Protein AF-A0A2E4YW47-F1 (afdb_monomer_lite)

Structure (mmCIF, N/CA/C/O backbone):
data_AF-A0A2E4YW47-F1
#
_entry.id   AF-A0A2E4YW47-F1
#
loop_
_atom_site.group_PDB
_atom_site.id
_atom_site.type_symbol
_atom_site.label_atom_id
_atom_site.label_alt_id
_atom_site.label_comp_id
_atom_site.label_asym_id
_atom_site.label_entity_id
_atom_site.label_seq_id
_atom_site.pdbx_PDB_ins_code
_atom_site.Cartn_x
_atom_site.Cartn_y
_atom_site.Cartn_z
_atom_site.occupancy
_atom_site.B_iso_or_equiv
_atom_site.auth_seq_id
_atom_site.auth_comp_id
_atom_site.auth_asym_id
_atom_site.auth_atom_id
_atom_site.pdbx_PDB_model_num
ATOM 1 N N . MET A 1 1 ? -74.676 -29.591 -9.230 1.00 39.47 1 MET A N 1
ATOM 2 C CA . MET A 1 1 ? -73.403 -29.161 -9.850 1.00 39.47 1 MET A CA 1
ATOM 3 C C . MET A 1 1 ? -72.557 -28.520 -8.758 1.00 39.47 1 MET A C 1
ATOM 5 O O . MET A 1 1 ? -73.079 -27.692 -8.026 1.00 39.47 1 MET A O 1
ATOM 9 N N . LYS A 1 2 ? -71.339 -29.029 -8.546 1.00 38.91 2 LYS A N 1
ATOM 10 C CA . LYS A 1 2 ? -70.485 -28.793 -7.369 1.00 38.91 2 LYS A CA 1
ATOM 11 C C . LYS A 1 2 ? -69.857 -27.391 -7.400 1.00 38.91 2 LYS A C 1
ATOM 13 O O . LYS A 1 2 ? -69.151 -27.091 -8.356 1.00 38.91 2 LYS A O 1
ATOM 18 N N . TYR A 1 3 ? -70.028 -26.598 -6.343 1.00 41.00 3 TYR A N 1
ATOM 19 C CA . TYR A 1 3 ? -69.179 -25.434 -6.066 1.00 41.00 3 TYR A CA 1
ATOM 20 C C . TY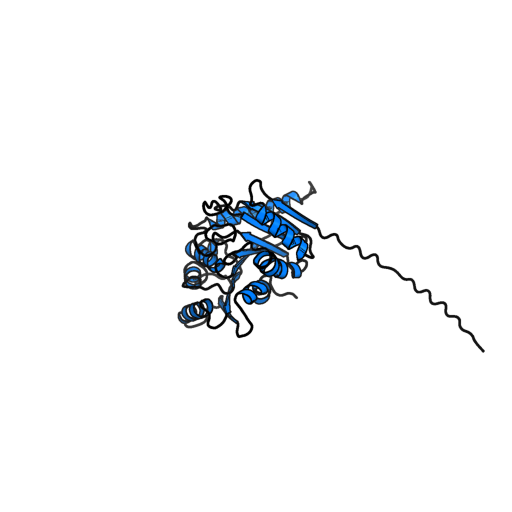R A 1 3 ? -68.179 -25.810 -4.969 1.00 41.00 3 TYR A C 1
ATOM 22 O O . TYR A 1 3 ? -68.537 -25.964 -3.805 1.00 41.00 3 TYR A O 1
ATOM 30 N N . PHE A 1 4 ? -66.930 -26.022 -5.378 1.00 43.66 4 PHE A N 1
ATOM 31 C CA . PHE A 1 4 ? -65.772 -26.163 -4.500 1.00 43.66 4 PHE A CA 1
ATOM 32 C C . PHE A 1 4 ? -65.292 -24.750 -4.142 1.00 43.66 4 PHE A C 1
ATOM 34 O O . PHE A 1 4 ? -64.744 -24.051 -4.991 1.00 43.66 4 PHE A O 1
ATOM 41 N N . VAL A 1 5 ? -65.527 -24.314 -2.905 1.00 44.16 5 VAL A N 1
ATOM 42 C CA . VAL A 1 5 ? -64.921 -23.095 -2.353 1.00 44.16 5 VAL A CA 1
ATOM 43 C C . VAL A 1 5 ? -63.643 -23.518 -1.637 1.00 44.16 5 VAL A C 1
ATOM 45 O O . VAL A 1 5 ? -63.670 -23.953 -0.489 1.00 44.16 5 VAL A O 1
ATOM 48 N N . THR A 1 6 ? -62.518 -23.439 -2.343 1.00 48.38 6 THR A N 1
ATOM 49 C CA . THR A 1 6 ? -61.189 -23.653 -1.764 1.00 48.38 6 THR A CA 1
ATOM 50 C C . THR A 1 6 ? -60.721 -22.334 -1.154 1.00 48.38 6 THR A C 1
ATOM 52 O O . THR A 1 6 ? -60.291 -21.427 -1.863 1.00 48.38 6 THR A O 1
ATOM 55 N N . LEU A 1 7 ? -60.845 -22.209 0.168 1.00 43.62 7 LEU A N 1
ATOM 56 C CA . LEU A 1 7 ? -60.345 -21.070 0.934 1.00 43.62 7 LEU A CA 1
ATOM 57 C C . LEU A 1 7 ? -58.814 -21.197 1.067 1.00 43.62 7 LEU A C 1
ATOM 59 O O . LEU A 1 7 ? -58.306 -21.927 1.916 1.00 43.62 7 LEU A O 1
ATOM 63 N N . LEU A 1 8 ? -58.075 -20.528 0.182 1.00 43.03 8 LEU A N 1
ATOM 64 C CA . LEU A 1 8 ? -56.614 -20.470 0.205 1.00 43.03 8 LEU A CA 1
ATOM 65 C C . LEU A 1 8 ? -56.163 -19.480 1.293 1.00 43.03 8 LEU A C 1
ATOM 67 O O . LEU A 1 8 ? -56.157 -18.268 1.084 1.00 43.03 8 LEU A O 1
ATOM 71 N N . TRP A 1 9 ? -55.788 -19.994 2.465 1.00 45.03 9 TRP A N 1
ATOM 72 C CA . TRP A 1 9 ? -55.076 -19.228 3.490 1.00 45.03 9 TRP A CA 1
ATOM 73 C C . TRP A 1 9 ? -53.644 -18.948 3.013 1.00 45.03 9 TRP A C 1
ATOM 75 O O . TRP A 1 9 ? -52.732 -19.743 3.230 1.00 45.03 9 TRP A O 1
ATOM 85 N N . ILE A 1 10 ? -53.437 -17.813 2.344 1.00 50.88 10 ILE A N 1
ATOM 86 C CA . ILE A 1 10 ? -52.096 -17.268 2.115 1.00 50.88 10 ILE A CA 1
ATOM 87 C C . ILE A 1 10 ? -51.633 -16.655 3.439 1.00 50.88 10 ILE A C 1
ATOM 89 O O . ILE A 1 10 ? -51.964 -15.517 3.769 1.00 50.88 10 ILE A O 1
ATOM 93 N N . VAL A 1 11 ? -50.868 -17.423 4.214 1.00 48.72 11 VAL A N 1
ATOM 94 C CA . VAL A 1 11 ? -50.083 -16.888 5.329 1.00 48.72 11 VAL A CA 1
ATOM 95 C C . VAL A 1 11 ? -48.953 -16.058 4.719 1.00 48.72 11 VAL A C 1
ATOM 97 O O . VAL A 1 11 ? -47.912 -16.582 4.331 1.00 48.72 11 VAL A O 1
ATOM 100 N N . LEU A 1 12 ? -49.177 -14.748 4.593 1.00 47.25 12 LEU A N 1
ATOM 101 C CA . LEU A 1 12 ? -48.121 -13.764 4.367 1.00 47.25 12 LEU A CA 1
ATOM 102 C C . LEU A 1 12 ? -47.243 -13.713 5.623 1.00 47.25 12 LEU A C 1
ATOM 104 O O . LEU A 1 12 ? -47.430 -12.881 6.506 1.00 47.25 12 LEU A O 1
ATOM 108 N N . SER A 1 13 ? -46.270 -14.616 5.712 1.00 53.22 13 SER A N 1
ATOM 109 C CA . SER A 1 13 ? -45.125 -14.435 6.595 1.00 53.22 13 SER A CA 1
ATOM 110 C C . SER A 1 13 ? -44.269 -13.313 6.010 1.00 53.22 13 SER A C 1
ATOM 112 O O . SER A 1 13 ? -43.359 -13.553 5.216 1.00 53.22 13 SER A O 1
ATOM 114 N N . THR A 1 14 ? -44.591 -12.068 6.358 1.00 52.56 14 THR A N 1
ATOM 115 C CA . THR A 1 14 ? -43.690 -10.935 6.172 1.00 52.56 14 THR A CA 1
ATOM 116 C C . THR A 1 14 ? -42.473 -11.185 7.054 1.00 52.56 14 THR A C 1
ATOM 118 O O . THR A 1 14 ? -42.453 -10.887 8.245 1.00 52.56 14 THR A O 1
ATOM 121 N N . SER A 1 15 ? -41.445 -11.801 6.476 1.00 55.50 15 SER A N 1
ATOM 122 C CA . SER A 1 15 ? -40.126 -11.858 7.084 1.00 55.50 15 SER A CA 1
ATOM 123 C C . SER A 1 15 ? -39.681 -10.418 7.321 1.00 55.50 15 SER A C 1
ATOM 125 O O . SER A 1 15 ? -39.324 -9.714 6.374 1.00 55.50 15 SER A O 1
ATOM 127 N N . LEU A 1 16 ? -39.758 -9.969 8.574 1.00 52.56 16 LEU A N 1
ATOM 128 C CA . LEU A 1 16 ? -39.115 -8.753 9.049 1.00 52.56 16 LEU A CA 1
ATOM 129 C C . LEU A 1 16 ? -37.623 -8.923 8.770 1.00 52.56 16 LEU A C 1
ATOM 131 O O . LEU A 1 16 ? -36.896 -9.555 9.535 1.00 52.56 16 LEU A O 1
ATOM 135 N N . ALA A 1 17 ? -37.181 -8.424 7.619 1.00 54.31 17 ALA A N 1
ATOM 136 C CA . ALA A 1 17 ? -35.775 -8.320 7.306 1.00 54.31 17 ALA A CA 1
ATOM 137 C C . ALA A 1 17 ? -35.181 -7.369 8.346 1.00 54.31 17 ALA A C 1
ATOM 139 O O . ALA A 1 17 ? -35.381 -6.156 8.281 1.00 54.31 17 ALA A O 1
ATOM 140 N N . PHE A 1 18 ? -34.499 -7.928 9.345 1.00 56.78 18 PHE A N 1
ATOM 141 C CA . PHE A 1 18 ? -33.656 -7.154 10.240 1.00 56.78 18 PHE A CA 1
ATOM 142 C C . PHE A 1 18 ? -32.586 -6.493 9.375 1.00 56.78 18 PHE A C 1
ATOM 144 O O . PHE A 1 18 ? -31.584 -7.112 9.017 1.00 56.78 18 PHE A O 1
ATOM 151 N N . SER A 1 19 ? -32.824 -5.237 8.999 1.00 59.81 19 SER A N 1
ATOM 152 C CA . SER A 1 19 ? -31.806 -4.397 8.389 1.00 59.81 19 SER A CA 1
ATOM 153 C C . SER A 1 19 ? -30.700 -4.246 9.423 1.00 59.81 19 SER A C 1
ATOM 155 O O . SER A 1 19 ? -30.858 -3.513 10.398 1.00 59.81 19 SER A O 1
ATOM 157 N N . GLN A 1 20 ? -29.601 -4.981 9.253 1.00 69.44 20 GLN A N 1
ATOM 158 C CA . GLN A 1 20 ? -28.425 -4.790 10.086 1.00 69.44 20 GLN A CA 1
ATOM 159 C C . GLN A 1 20 ? -27.975 -3.339 9.927 1.00 69.44 20 GLN A C 1
ATOM 161 O O . GLN A 1 20 ? -27.595 -2.915 8.836 1.00 69.44 20 GLN A O 1
ATOM 166 N N . THR A 1 21 ? -28.039 -2.566 11.008 1.00 82.81 21 THR A N 1
ATOM 167 C CA . THR A 1 21 ? -27.506 -1.206 11.020 1.00 82.81 21 THR A CA 1
ATOM 168 C C . THR A 1 21 ? -26.014 -1.280 10.722 1.00 82.81 21 THR A C 1
ATOM 170 O O . THR A 1 21 ? -25.250 -1.888 11.475 1.00 82.81 21 THR A O 1
ATOM 173 N N . ILE A 1 22 ? -25.597 -0.687 9.604 1.00 87.44 22 ILE A N 1
ATOM 174 C CA . ILE A 1 22 ? -24.185 -0.566 9.248 1.00 87.44 22 ILE A CA 1
ATOM 175 C C . ILE A 1 22 ? -23.557 0.437 10.218 1.00 87.44 22 ILE A C 1
ATOM 177 O O . ILE A 1 22 ? -23.994 1.583 10.299 1.00 87.44 22 ILE A O 1
ATOM 181 N N . VAL A 1 23 ? -22.544 -0.001 10.969 1.00 90.38 23 VAL A N 1
ATOM 182 C CA . VAL A 1 23 ? -21.831 0.838 11.939 1.00 90.38 23 VAL A CA 1
ATOM 183 C C . VAL A 1 23 ? -20.368 0.966 11.530 1.00 90.38 23 VAL A C 1
ATOM 185 O O . VAL A 1 23 ? -19.646 -0.028 11.399 1.00 90.38 23 VAL A O 1
ATOM 188 N N . HIS A 1 24 ? -19.915 2.207 11.366 1.00 94.69 24 HIS A N 1
ATOM 189 C CA . HIS A 1 24 ? -18.507 2.537 11.171 1.00 94.69 24 HIS A CA 1
ATOM 190 C C . HIS A 1 24 ? -17.950 3.194 12.432 1.00 94.69 24 HIS A C 1
ATOM 192 O O . HIS A 1 24 ? -18.269 4.340 12.745 1.00 94.69 24 HIS A O 1
ATOM 198 N N . THR A 1 25 ? -17.071 2.488 13.138 1.00 96.25 25 THR A N 1
ATOM 199 C CA . THR A 1 25 ? -16.369 3.046 14.296 1.00 96.25 25 THR A CA 1
ATOM 200 C C . THR A 1 25 ? -15.039 3.625 13.834 1.00 96.25 25 THR A C 1
ATOM 202 O O . THR A 1 25 ? -14.173 2.895 13.355 1.00 96.25 25 THR A O 1
ATOM 205 N N . VAL A 1 26 ? -14.849 4.939 13.965 1.00 97.44 26 VAL A N 1
ATOM 206 C CA . VAL A 1 26 ? -13.592 5.607 13.593 1.00 97.44 26 VAL A CA 1
ATOM 207 C C . VAL A 1 26 ? -12.930 6.168 14.845 1.00 97.44 26 VAL A C 1
ATOM 209 O O . VAL A 1 26 ? -13.383 7.157 15.412 1.00 97.44 26 VAL A O 1
ATOM 212 N N . HIS A 1 27 ? -11.827 5.551 15.260 1.00 97.94 27 HIS A N 1
ATOM 213 C CA . HIS A 1 27 ? -10.965 6.049 16.326 1.00 97.94 27 HIS A CA 1
ATOM 214 C C . HIS A 1 27 ? -9.829 6.871 15.722 1.00 97.94 27 HIS A C 1
ATOM 216 O O . HIS A 1 27 ? -9.153 6.419 14.796 1.00 97.94 27 HIS A O 1
ATOM 222 N N . TRP A 1 28 ? -9.549 8.054 16.268 1.00 97.44 28 TRP A N 1
ATOM 223 C CA . TRP A 1 28 ? -8.418 8.859 15.811 1.00 97.44 28 TRP A CA 1
ATOM 224 C C . TRP A 1 28 ? -7.615 9.466 16.962 1.00 97.44 28 TRP A C 1
ATOM 226 O O . TRP A 1 28 ? -8.147 9.822 18.011 1.00 97.44 28 TRP A O 1
ATOM 236 N N . GLU A 1 29 ? -6.302 9.573 16.771 1.00 96.81 29 GLU A N 1
ATOM 237 C CA . GLU A 1 29 ? -5.383 10.128 17.768 1.00 96.81 29 GLU A CA 1
ATOM 238 C C . GLU A 1 29 ? -5.474 11.659 17.857 1.00 96.81 29 GLU A C 1
ATOM 240 O O . GLU A 1 29 ? -5.719 12.364 16.874 1.00 96.81 29 GLU A O 1
ATOM 245 N N . LYS A 1 30 ? -5.199 12.219 19.041 1.00 95.75 30 LYS A N 1
ATOM 246 C CA . LYS A 1 30 ? -5.079 13.669 19.208 1.00 95.75 30 LYS A CA 1
ATOM 247 C C . LYS A 1 30 ? -4.038 14.253 18.244 1.00 95.75 30 LYS A C 1
ATOM 249 O O . LYS A 1 30 ? -2.841 13.969 18.303 1.00 95.75 30 LYS A O 1
ATOM 254 N N . GLY A 1 31 ? -4.498 15.180 17.411 1.00 93.44 31 GLY A N 1
ATOM 255 C CA . GLY A 1 31 ? -3.656 15.977 16.527 1.00 93.44 31 GLY A CA 1
ATOM 256 C C . GLY A 1 31 ? -3.540 15.462 15.097 1.00 93.44 31 GLY A C 1
ATOM 257 O O . GLY A 1 31 ? -2.948 16.192 14.314 1.00 93.44 31 GLY A O 1
ATOM 258 N N . VAL A 1 32 ? -4.120 14.307 14.744 1.00 95.81 32 VAL A N 1
ATOM 259 C CA . VAL A 1 32 ? -4.232 13.885 13.333 1.00 95.81 32 VAL A CA 1
ATOM 260 C C . VAL A 1 32 ? -4.966 14.929 12.487 1.00 95.81 32 VAL A C 1
ATOM 262 O O . VAL A 1 32 ? -5.692 15.797 12.999 1.00 95.81 32 VAL A O 1
ATOM 265 N N . ASN A 1 33 ? -4.805 14.868 11.168 1.00 94.50 33 ASN A N 1
ATOM 266 C CA . ASN A 1 33 ? -5.482 15.786 10.271 1.00 94.50 33 ASN A CA 1
ATOM 267 C C . ASN A 1 33 ? -6.997 15.516 10.241 1.00 94.50 33 ASN A C 1
ATOM 269 O O . ASN A 1 33 ? -7.474 14.607 9.570 1.00 94.50 33 ASN A O 1
ATOM 273 N N . LYS A 1 34 ? -7.786 16.377 10.901 1.00 94.88 34 LYS A N 1
ATOM 274 C CA . LYS A 1 34 ? -9.263 16.299 10.913 1.00 94.88 34 LYS A CA 1
ATOM 275 C C . LYS A 1 34 ? -9.890 16.210 9.515 1.00 94.88 34 LYS A C 1
ATOM 277 O O . LYS A 1 34 ? -10.979 15.661 9.377 1.00 94.88 34 LYS A O 1
ATOM 282 N N . LYS A 1 35 ? -9.224 16.747 8.484 1.00 93.69 35 LYS A N 1
ATOM 283 C CA . LYS A 1 35 ? -9.696 16.637 7.101 1.00 93.69 35 LYS A CA 1
ATOM 284 C C . LYS A 1 35 ? -9.622 15.193 6.591 1.00 93.69 35 LYS A C 1
ATOM 286 O O . LYS A 1 35 ? -10.607 14.740 6.027 1.00 93.69 35 LYS A O 1
ATOM 291 N N . VAL A 1 36 ? -8.536 14.472 6.885 1.00 94.25 36 VAL A N 1
ATOM 292 C CA . VAL A 1 36 ? -8.396 13.037 6.573 1.00 94.25 36 VAL A CA 1
ATOM 293 C C . VAL A 1 36 ? -9.499 12.240 7.261 1.00 94.25 36 VAL A C 1
ATOM 295 O O . VAL A 1 36 ? -10.156 11.439 6.608 1.00 94.25 36 VAL A O 1
ATOM 298 N N . VAL A 1 37 ? -9.757 12.512 8.548 1.00 96.00 37 VAL A N 1
ATOM 299 C CA . VAL A 1 37 ? -10.842 11.856 9.302 1.00 96.00 37 VAL A CA 1
ATOM 300 C C . VAL A 1 37 ? -12.189 12.083 8.612 1.00 96.00 37 VAL A C 1
ATOM 302 O O . VAL A 1 37 ? -12.872 11.122 8.283 1.00 96.00 37 VAL A O 1
ATOM 305 N N . LYS A 1 38 ? -12.540 13.343 8.317 1.00 95.19 38 LYS A N 1
ATOM 306 C CA . LYS A 1 38 ? -13.804 13.689 7.650 1.00 95.19 38 LYS A CA 1
ATOM 307 C C . LYS A 1 38 ? -13.936 13.035 6.270 1.00 95.19 38 LYS A C 1
ATOM 309 O O . LYS A 1 38 ? -15.002 12.529 5.939 1.00 95.19 38 LYS A O 1
ATOM 314 N N . GLU A 1 39 ? -12.882 13.077 5.458 1.00 94.69 39 GLU A N 1
ATOM 315 C CA . GLU A 1 39 ? -12.884 12.525 4.097 1.00 94.69 39 GLU A CA 1
ATOM 316 C C . GLU A 1 39 ? -12.969 10.996 4.099 1.00 94.69 39 GLU A C 1
ATOM 318 O O . GLU A 1 39 ? -13.673 10.430 3.264 1.00 94.69 39 GLU A O 1
ATOM 323 N N . TRP A 1 40 ? -12.299 10.331 5.042 1.00 95.94 40 TRP A N 1
ATOM 324 C CA . TRP A 1 40 ? -12.389 8.885 5.219 1.00 95.94 40 TRP A CA 1
ATOM 325 C C . TRP A 1 40 ? -13.779 8.456 5.696 1.00 95.94 40 TRP A C 1
ATOM 327 O O . TRP A 1 40 ? -14.407 7.633 5.034 1.00 95.94 40 TRP A O 1
ATOM 337 N N . THR A 1 41 ? -14.294 9.055 6.778 1.00 95.38 41 THR A N 1
ATOM 338 C CA . THR A 1 41 ? -15.635 8.752 7.308 1.00 95.38 41 THR A CA 1
ATOM 339 C C . THR A 1 41 ? -16.710 8.983 6.250 1.00 95.38 41 THR A C 1
ATOM 341 O O . THR A 1 41 ? -17.476 8.075 5.961 1.00 95.38 41 THR A O 1
ATOM 344 N N . GLY A 1 42 ? -16.692 10.131 5.562 1.00 94.56 42 GLY A N 1
ATOM 345 C CA . GLY A 1 42 ? -17.661 10.396 4.495 1.00 94.56 42 GLY A CA 1
ATOM 346 C C . GLY A 1 42 ? -17.551 9.435 3.302 1.00 94.56 42 GLY A C 1
ATOM 347 O O . GLY A 1 42 ? -18.545 9.185 2.627 1.00 94.56 42 GLY A O 1
ATOM 348 N N . SER A 1 43 ? -16.365 8.872 3.039 1.00 95.38 43 SER A N 1
ATOM 349 C CA . SER A 1 43 ? -16.199 7.838 2.007 1.00 95.38 43 SER A CA 1
ATOM 350 C C . SER A 1 43 ? -16.747 6.481 2.463 1.00 95.38 43 SER A C 1
ATOM 352 O O . SER A 1 43 ? -17.328 5.770 1.643 1.00 95.38 43 SER A O 1
ATOM 354 N N . LEU A 1 44 ? -16.586 6.130 3.748 1.00 94.06 44 LEU A N 1
ATOM 355 C CA . LEU A 1 44 ? -17.193 4.937 4.345 1.00 94.06 44 LEU A CA 1
ATOM 356 C C . LEU A 1 44 ? -18.718 5.018 4.279 1.00 94.06 44 LEU A C 1
ATOM 358 O O . LEU A 1 44 ? -19.318 4.140 3.672 1.00 94.06 44 LEU A O 1
ATOM 362 N N . ASP A 1 45 ? -19.310 6.107 4.773 1.00 92.12 45 ASP A N 1
ATOM 363 C CA . ASP A 1 45 ? -20.769 6.293 4.818 1.00 92.12 45 ASP A CA 1
ATOM 364 C C . ASP A 1 45 ? -21.418 6.224 3.425 1.00 92.12 45 ASP A C 1
ATOM 366 O O . ASP A 1 45 ? -22.568 5.823 3.269 1.00 92.12 45 ASP A O 1
ATOM 370 N N . LYS A 1 46 ? -20.676 6.627 2.389 1.00 91.94 46 LYS A N 1
ATOM 371 C CA . LYS A 1 46 ? -21.168 6.672 1.009 1.00 91.94 46 LYS A CA 1
ATOM 372 C C . LYS A 1 46 ? -21.056 5.340 0.267 1.00 91.94 46 LYS A C 1
ATOM 374 O O . LYS A 1 46 ? -21.847 5.089 -0.640 1.00 91.94 46 LYS A O 1
ATOM 379 N N . VAL A 1 47 ? -20.022 4.547 0.547 1.00 89.56 47 VAL A N 1
ATOM 380 C CA . VAL A 1 47 ? -19.644 3.391 -0.291 1.00 89.56 47 VAL A CA 1
ATOM 381 C C . VAL A 1 47 ? -19.721 2.071 0.460 1.00 89.56 47 VAL A C 1
ATOM 383 O O . VAL A 1 47 ? -19.953 1.032 -0.156 1.00 89.56 47 VAL A O 1
ATOM 386 N N . SER A 1 48 ? -19.472 2.080 1.764 1.00 83.00 48 SER A N 1
ATOM 387 C CA . SER A 1 48 ? -19.362 0.852 2.531 1.00 83.00 48 SER A CA 1
ATOM 388 C C . SER A 1 48 ? -20.742 0.331 2.894 1.00 83.00 48 SER A C 1
ATOM 390 O O . SER A 1 48 ? -21.493 0.958 3.629 1.00 83.00 48 SER A O 1
ATOM 392 N N . THR A 1 49 ? -21.049 -0.869 2.422 1.00 91.19 49 THR A N 1
ATOM 393 C CA . THR A 1 49 ? -22.235 -1.628 2.838 1.00 91.19 49 THR A CA 1
ATOM 394 C C . THR A 1 49 ? -21.944 -2.535 4.034 1.00 91.19 49 THR A C 1
ATOM 396 O O . THR A 1 49 ? -22.782 -3.342 4.421 1.00 91.19 49 THR A O 1
ATOM 399 N N . VAL A 1 50 ? -20.736 -2.444 4.598 1.00 91.12 50 VAL A N 1
ATOM 400 C CA . VAL A 1 50 ? -20.238 -3.334 5.649 1.00 91.12 50 VAL A CA 1
ATOM 401 C C . VAL A 1 50 ? -19.737 -2.536 6.838 1.00 91.12 50 VAL A C 1
ATOM 403 O O . VAL A 1 50 ? -19.062 -1.518 6.685 1.00 91.12 50 VAL A O 1
ATOM 406 N N . SER A 1 51 ? -20.053 -3.015 8.038 1.00 95.56 51 SER A N 1
ATOM 407 C CA . SER A 1 51 ? -19.547 -2.415 9.272 1.00 95.56 51 SER A CA 1
ATOM 408 C C . SER A 1 51 ? -18.026 -2.562 9.364 1.00 95.56 51 SER A C 1
ATOM 410 O O . SER A 1 51 ? -17.441 -3.499 8.815 1.00 95.56 51 SER A O 1
ATOM 412 N N . SER A 1 52 ? -17.367 -1.652 10.077 1.00 96.75 52 SER A N 1
ATOM 413 C CA . SER A 1 52 ? -15.908 -1.691 10.214 1.00 96.75 52 SER A CA 1
ATOM 414 C C . SER A 1 52 ? -15.398 -0.841 11.366 1.00 96.75 52 SER A C 1
ATOM 416 O O . SER A 1 52 ? -16.020 0.163 11.713 1.00 96.75 52 SER A O 1
ATOM 418 N N . THR A 1 53 ? -14.197 -1.158 11.838 1.00 98.06 53 THR A N 1
ATOM 419 C CA . THR A 1 53 ? -13.419 -0.298 12.732 1.00 98.06 53 THR A CA 1
ATOM 420 C C . THR A 1 53 ? -12.248 0.317 11.967 1.00 98.06 53 THR A C 1
ATOM 422 O O . THR A 1 53 ? -11.535 -0.366 11.237 1.00 98.06 53 THR A O 1
ATOM 425 N N . THR A 1 54 ? -12.035 1.622 12.115 1.00 98.50 54 THR A N 1
ATOM 426 C CA . THR A 1 54 ? -10.873 2.332 11.567 1.00 98.50 54 THR A CA 1
ATOM 427 C C . THR A 1 54 ? -10.073 2.971 12.689 1.00 98.50 54 THR A C 1
ATOM 429 O O . THR A 1 54 ? -10.641 3.638 13.552 1.00 98.50 54 THR A O 1
ATOM 432 N N . TYR A 1 55 ? -8.750 2.867 12.610 1.00 98.62 55 TYR A N 1
ATOM 433 C CA . TYR A 1 55 ? -7.822 3.668 13.399 1.00 98.62 55 TYR A CA 1
ATOM 434 C C . TYR A 1 55 ? -7.073 4.658 12.506 1.00 98.62 55 TYR A C 1
ATOM 436 O O . TYR A 1 55 ? -6.419 4.260 11.544 1.00 98.62 55 TYR A O 1
ATOM 444 N N . ILE A 1 56 ? -7.131 5.946 12.847 1.00 98.38 56 ILE A N 1
ATOM 445 C CA . ILE A 1 56 ? -6.357 7.008 12.195 1.00 98.38 56 ILE A CA 1
ATOM 446 C C . ILE A 1 56 ? -5.326 7.540 13.193 1.00 98.38 56 ILE A C 1
ATOM 448 O O . ILE A 1 56 ? -5.670 8.107 14.234 1.00 98.38 56 ILE A O 1
ATOM 452 N N . LYS A 1 57 ? -4.045 7.321 12.899 1.00 98.12 57 LYS A N 1
ATOM 453 C CA . LYS A 1 57 ? -2.919 7.609 13.803 1.00 98.12 57 LYS A CA 1
ATOM 454 C C . LYS A 1 57 ? -1.907 8.518 13.122 1.00 98.12 57 LYS A C 1
ATOM 456 O O . LYS A 1 57 ? -1.799 8.518 11.895 1.00 98.12 57 LYS A O 1
ATOM 461 N N . LYS A 1 58 ? -1.098 9.230 13.909 1.00 97.44 58 LYS A N 1
ATOM 462 C CA . LYS A 1 58 ? 0.083 9.901 13.353 1.00 97.44 58 LYS A CA 1
ATOM 463 C C . LYS A 1 58 ? 1.086 8.845 12.921 1.00 97.44 58 LYS A C 1
ATOM 465 O O . LYS A 1 58 ? 1.438 7.970 1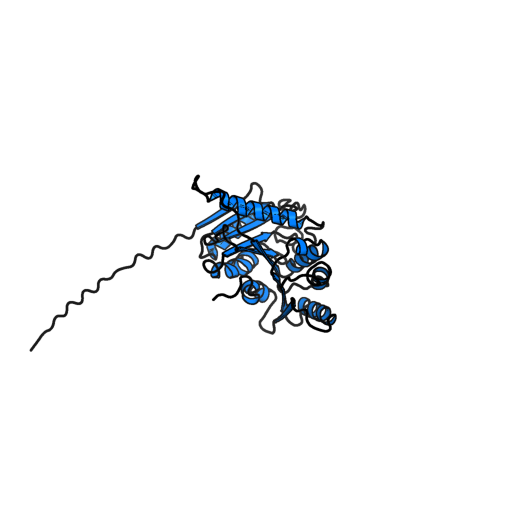3.704 1.00 97.44 58 LYS A O 1
ATOM 470 N N . LYS A 1 59 ? 1.590 8.921 11.696 1.00 96.00 59 LYS A N 1
ATOM 471 C CA . LYS A 1 59 ? 2.514 7.916 11.161 1.00 96.00 59 LYS A CA 1
ATOM 472 C C . LYS A 1 59 ? 3.883 8.005 11.848 1.00 96.00 59 LYS A C 1
ATOM 474 O O . LYS A 1 59 ? 4.478 9.085 11.895 1.00 96.00 59 LYS A O 1
ATOM 479 N N . VAL A 1 60 ? 4.442 6.882 12.300 1.00 94.50 60 VAL A N 1
ATOM 480 C CA . VAL A 1 60 ? 5.852 6.808 12.731 1.00 94.50 60 VAL A CA 1
ATOM 481 C C . VAL A 1 60 ? 6.770 7.183 11.557 1.00 94.50 60 VAL A C 1
ATOM 483 O O . VAL A 1 60 ? 6.491 6.895 10.386 1.00 94.50 60 VAL A O 1
ATOM 486 N N . GLY A 1 61 ? 7.815 7.971 11.841 1.00 88.00 61 GLY A N 1
ATOM 487 C CA . GLY A 1 61 ? 8.626 8.620 10.796 1.00 88.00 61 GLY A CA 1
ATOM 488 C C . GLY A 1 61 ? 7.817 9.591 9.912 1.00 88.00 61 GLY A C 1
ATOM 489 O O . GLY A 1 61 ? 8.161 9.870 8.760 1.00 88.00 61 GLY A O 1
ATOM 490 N N . GLY A 1 62 ? 6.667 10.061 10.403 1.00 87.81 62 GLY A N 1
ATOM 491 C CA . GLY A 1 62 ? 5.708 10.873 9.659 1.00 87.81 62 GLY A CA 1
ATOM 492 C C . GLY A 1 62 ? 5.935 12.377 9.740 1.00 87.81 62 GLY A C 1
ATOM 493 O O . GLY A 1 62 ? 5.252 13.085 9.008 1.00 87.81 62 GLY A O 1
ATOM 494 N N . LYS A 1 63 ? 6.865 12.867 10.576 1.00 92.75 63 LYS A N 1
ATOM 495 C CA . LYS A 1 63 ? 7.197 14.301 10.669 1.00 92.75 63 LYS A CA 1
ATOM 496 C C . LYS A 1 63 ? 7.549 14.843 9.279 1.00 92.75 63 LYS A C 1
ATOM 498 O O . LYS A 1 63 ? 8.420 14.304 8.600 1.00 92.75 63 LYS A O 1
ATOM 503 N N . ASP A 1 64 ? 6.854 15.891 8.854 1.00 92.81 64 ASP A N 1
ATOM 504 C CA . ASP A 1 64 ? 6.984 16.472 7.518 1.00 92.81 64 ASP A CA 1
ATOM 505 C C . ASP A 1 64 ? 6.616 17.958 7.572 1.00 92.81 64 ASP A C 1
ATOM 507 O O . ASP A 1 64 ? 5.444 18.313 7.681 1.00 92.81 64 ASP A O 1
ATOM 511 N N . LYS A 1 65 ? 7.623 18.836 7.483 1.00 93.62 65 LYS A N 1
ATOM 512 C CA . LYS A 1 65 ? 7.436 20.298 7.527 1.00 93.62 65 LYS A CA 1
ATOM 513 C C . LYS A 1 65 ? 6.603 20.829 6.355 1.00 93.62 65 LYS A C 1
ATOM 515 O O . LYS A 1 65 ? 6.021 21.899 6.466 1.00 93.62 65 LYS A O 1
ATOM 520 N N . LEU A 1 66 ? 6.550 20.098 5.239 1.00 93.25 66 LEU A N 1
ATOM 521 C CA . LEU A 1 66 ? 5.766 20.475 4.058 1.00 93.25 66 LEU A CA 1
ATOM 522 C C . LEU A 1 66 ? 4.343 19.903 4.097 1.00 93.25 66 LEU A C 1
ATOM 524 O O . LEU A 1 66 ? 3.540 20.179 3.202 1.00 93.25 66 LEU A O 1
ATOM 528 N N . HIS A 1 67 ? 4.020 19.100 5.113 1.00 94.75 67 HIS A N 1
ATOM 529 C CA . HIS A 1 67 ? 2.657 18.681 5.389 1.00 94.75 67 HIS A CA 1
ATOM 530 C C . HIS A 1 67 ? 1.934 19.759 6.203 1.00 94.75 67 HIS A C 1
ATOM 532 O O . HIS A 1 67 ? 2.479 20.285 7.171 1.00 94.75 67 HIS A O 1
ATOM 538 N N . ARG A 1 68 ? 0.673 20.059 5.869 1.00 91.25 68 ARG A N 1
ATOM 539 C CA . ARG A 1 68 ? -0.114 21.144 6.500 1.00 91.25 68 ARG A CA 1
ATOM 540 C C . ARG A 1 68 ? -0.307 20.997 8.015 1.00 91.25 68 ARG A C 1
ATOM 542 O O . ARG A 1 68 ? -0.682 21.957 8.679 1.00 91.25 68 ARG A O 1
ATOM 549 N N . LYS A 1 69 ? -0.095 19.797 8.564 1.00 93.00 69 LYS A N 1
ATOM 550 C CA . LYS A 1 69 ? -0.154 19.502 10.008 1.00 93.00 69 LYS A CA 1
ATOM 551 C C . LYS A 1 69 ? 1.210 19.184 10.630 1.00 93.00 69 LYS A C 1
ATOM 553 O O . LYS A 1 69 ? 1.268 18.742 11.774 1.00 93.00 69 LYS A O 1
ATOM 558 N N . GLY A 1 70 ? 2.305 19.342 9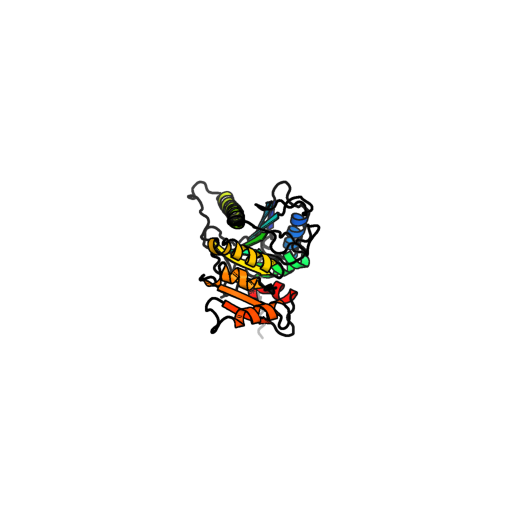.885 1.00 94.38 70 GLY A N 1
ATOM 559 C CA . GLY A 1 70 ? 3.662 19.019 10.342 1.00 94.38 70 GLY A CA 1
ATOM 560 C C . GLY A 1 70 ? 3.957 17.518 10.496 1.00 94.38 70 GLY A C 1
ATOM 561 O O . GLY A 1 70 ? 5.085 17.137 10.809 1.00 94.38 70 GLY A O 1
ATOM 562 N N . HIS A 1 71 ? 2.966 16.652 10.284 1.00 95.06 71 HIS A N 1
ATOM 563 C CA . HIS A 1 71 ? 3.081 15.196 10.315 1.00 95.06 71 HIS A CA 1
ATOM 564 C C . HIS A 1 71 ? 2.077 14.566 9.353 1.00 95.06 71 HIS A C 1
ATOM 566 O O . HIS A 1 71 ? 1.035 15.158 9.098 1.00 95.06 71 HIS A O 1
ATOM 572 N N . ARG A 1 72 ? 2.405 13.376 8.863 1.00 95.44 72 ARG A N 1
ATOM 573 C CA . ARG A 1 72 ? 1.582 12.520 8.004 1.00 95.44 72 ARG A CA 1
ATOM 574 C C . ARG A 1 72 ? 0.798 11.506 8.830 1.00 95.44 72 ARG A C 1
ATOM 576 O O . ARG A 1 72 ? 1.309 11.052 9.856 1.00 95.44 72 ARG A O 1
ATOM 583 N N . ASP A 1 73 ? -0.366 11.102 8.340 1.00 97.19 73 ASP A N 1
ATOM 584 C CA . ASP A 1 73 ? -1.242 10.141 9.019 1.00 97.19 73 ASP A CA 1
ATOM 585 C C . ASP A 1 73 ? -1.151 8.724 8.420 1.00 97.19 73 ASP A C 1
ATOM 587 O O . ASP A 1 73 ? -0.641 8.513 7.317 1.00 97.19 73 ASP A O 1
ATOM 591 N N . VAL A 1 74 ? -1.643 7.727 9.150 1.00 98.00 74 VAL A N 1
ATOM 592 C CA . VAL A 1 74 ? -1.909 6.372 8.649 1.00 98.00 74 VAL A CA 1
ATOM 593 C C . VAL A 1 74 ? -3.333 5.975 9.010 1.00 98.00 74 VAL A C 1
ATOM 595 O O . VAL A 1 74 ? -3.790 6.239 10.122 1.00 98.00 74 VAL A O 1
ATOM 598 N N . ILE A 1 75 ? -4.013 5.336 8.062 1.00 98.50 75 ILE A N 1
ATOM 599 C CA . ILE A 1 75 ? -5.328 4.725 8.241 1.00 98.50 75 ILE A CA 1
ATOM 600 C C . ILE A 1 75 ? -5.137 3.208 8.307 1.00 98.50 75 ILE A C 1
ATOM 602 O O . ILE A 1 75 ? -4.549 2.623 7.399 1.00 98.50 75 ILE A O 1
ATOM 606 N N . VAL A 1 76 ? -5.637 2.577 9.366 1.00 98.69 76 VAL A N 1
ATOM 607 C CA . VAL A 1 76 ? -5.761 1.119 9.486 1.00 98.69 76 VAL A CA 1
ATOM 608 C C . VAL A 1 76 ? -7.249 0.797 9.510 1.00 98.69 76 VAL A C 1
ATOM 610 O O . VAL A 1 76 ? -7.941 1.158 10.461 1.00 98.69 76 VAL A O 1
ATOM 613 N N . TRP A 1 77 ? -7.744 0.171 8.447 1.00 98.50 77 TRP A N 1
ATOM 614 C CA . TRP A 1 77 ? -9.147 -0.203 8.291 1.00 98.50 77 TRP A CA 1
ATOM 615 C C . TRP A 1 77 ? -9.325 -1.708 8.468 1.00 98.50 77 TRP A C 1
ATOM 617 O O . TRP A 1 77 ? -8.658 -2.503 7.801 1.00 98.50 77 TRP A O 1
ATOM 627 N N . ILE A 1 78 ? -10.232 -2.070 9.373 1.00 98.31 78 ILE A N 1
ATOM 628 C CA . ILE A 1 78 ? -10.532 -3.436 9.792 1.00 98.31 78 ILE A CA 1
ATOM 629 C C . ILE A 1 78 ? -12.029 -3.671 9.537 1.00 98.31 78 ILE A C 1
ATOM 631 O O . ILE A 1 78 ? -12.870 -3.161 10.290 1.00 98.31 78 ILE A O 1
ATOM 635 N N . PRO A 1 79 ? -12.400 -4.386 8.463 1.00 97.25 79 PRO A N 1
ATOM 636 C CA . PRO A 1 79 ? -13.776 -4.830 8.255 1.00 97.25 79 PRO A CA 1
ATOM 637 C C . PRO A 1 79 ? -14.294 -5.641 9.448 1.00 97.25 79 PRO A C 1
ATOM 639 O O . PRO A 1 79 ? -13.528 -6.405 10.031 1.00 97.25 79 PRO A O 1
ATOM 642 N N . LYS A 1 80 ? -15.583 -5.516 9.791 1.00 94.06 80 LYS A N 1
ATOM 643 C CA . LYS A 1 80 ? -16.176 -6.168 10.977 1.00 94.06 80 LYS A CA 1
ATOM 644 C C . LYS A 1 80 ? -15.987 -7.689 10.999 1.00 94.06 80 LYS A C 1
ATOM 646 O O . LYS A 1 80 ? -15.782 -8.241 12.072 1.00 94.06 80 LYS A O 1
ATOM 651 N N . ASP A 1 81 ? -16.010 -8.333 9.836 1.00 94.19 81 ASP A N 1
ATOM 652 C CA . ASP A 1 81 ? -15.893 -9.794 9.720 1.00 94.19 81 ASP A CA 1
ATOM 653 C C . ASP A 1 81 ? -14.435 -10.287 9.723 1.00 94.19 81 ASP A C 1
ATOM 655 O O . ASP A 1 81 ? -14.171 -11.470 9.513 1.00 94.19 81 ASP A O 1
ATOM 659 N N . THR A 1 82 ? -13.473 -9.387 9.945 1.00 96.56 82 THR A N 1
ATOM 660 C CA . THR A 1 82 ? -12.057 -9.744 10.049 1.00 96.56 82 THR A CA 1
ATOM 661 C C . THR A 1 82 ? -11.774 -10.335 11.424 1.00 96.56 82 THR A C 1
ATOM 663 O O . THR A 1 82 ? -11.860 -9.646 12.439 1.00 96.56 82 THR A O 1
ATOM 666 N N . ASP A 1 83 ? -11.372 -11.599 11.454 1.00 95.62 83 ASP A N 1
ATOM 667 C CA . ASP A 1 83 ? -10.927 -12.289 12.658 1.00 95.62 83 ASP A CA 1
ATOM 668 C C . ASP A 1 83 ? -9.402 -12.206 12.760 1.00 95.62 83 ASP A C 1
ATOM 670 O O . ASP A 1 83 ? -8.668 -13.028 12.206 1.00 95.62 83 ASP A O 1
ATOM 674 N N . LEU A 1 84 ? -8.923 -11.197 13.488 1.00 96.50 84 LEU A N 1
ATOM 675 C CA . LEU A 1 84 ? -7.493 -10.961 13.703 1.00 96.50 84 LEU A CA 1
ATOM 676 C C . LEU A 1 84 ? -6.821 -12.003 14.611 1.00 96.50 84 LEU A C 1
ATOM 678 O O . LEU A 1 84 ? -5.607 -11.945 14.788 1.00 96.50 84 LEU A O 1
ATOM 682 N N . THR A 1 85 ? -7.569 -12.944 15.199 1.00 95.00 85 THR A N 1
ATOM 683 C CA . THR A 1 85 ? -6.989 -14.054 15.979 1.00 95.00 85 THR A CA 1
ATOM 684 C C . THR A 1 85 ? -6.603 -15.250 15.103 1.00 95.00 85 THR A C 1
ATOM 686 O O . THR A 1 85 ? -5.847 -16.123 15.535 1.00 95.00 85 THR A O 1
ATOM 689 N N . LYS A 1 86 ? -7.091 -15.275 13.857 1.00 95.56 86 LYS A N 1
ATOM 690 C CA . LYS A 1 86 ? -6.711 -16.224 12.802 1.00 95.56 86 LYS A CA 1
ATOM 691 C C . LYS A 1 86 ? -5.713 -15.585 11.852 1.00 95.56 86 LYS A C 1
ATOM 693 O O . LYS A 1 86 ? -5.562 -14.371 11.848 1.00 95.56 86 LYS A O 1
ATOM 698 N N . ASP A 1 87 ? -5.075 -16.393 11.014 1.00 97.19 87 ASP A N 1
ATOM 699 C CA . ASP A 1 87 ? -4.212 -15.885 9.949 1.00 97.19 87 ASP A CA 1
ATOM 700 C C . ASP A 1 87 ? -5.002 -14.965 9.003 1.00 97.19 87 ASP A C 1
ATOM 702 O O . ASP A 1 87 ? -6.143 -15.258 8.622 1.00 97.19 87 ASP A O 1
ATOM 706 N N . PHE A 1 88 ? -4.405 -13.829 8.647 1.00 98.06 88 PHE A N 1
ATOM 707 C CA . PHE A 1 88 ? -5.063 -12.788 7.859 1.00 98.06 88 PHE A CA 1
ATOM 708 C C . PHE A 1 88 ? -4.081 -12.045 6.957 1.00 98.06 88 PHE A C 1
ATOM 710 O O . PHE A 1 88 ? -2.870 -12.043 7.176 1.00 98.06 88 PHE A O 1
ATOM 717 N N . ILE A 1 89 ? -4.618 -11.376 5.938 1.00 98.69 89 ILE A N 1
ATOM 718 C CA . ILE A 1 89 ? -3.827 -10.581 4.996 1.00 98.69 89 ILE A CA 1
ATOM 719 C C . ILE A 1 89 ? -3.775 -9.124 5.460 1.00 98.69 89 ILE A C 1
ATOM 721 O O . ILE A 1 89 ? -4.816 -8.495 5.642 1.00 98.69 89 ILE A O 1
ATOM 725 N N . ALA A 1 90 ? -2.583 -8.539 5.567 1.00 98.75 90 ALA A N 1
ATOM 726 C CA . ALA A 1 90 ? -2.423 -7.096 5.739 1.00 98.75 90 ALA A CA 1
ATOM 727 C C . ALA A 1 90 ? -1.979 -6.443 4.429 1.00 98.75 90 ALA A C 1
ATOM 729 O O . ALA A 1 90 ? -0.832 -6.581 3.994 1.00 98.75 90 ALA A O 1
ATOM 730 N N . VAL A 1 91 ? -2.886 -5.687 3.805 1.00 98.81 91 VAL A N 1
ATOM 731 C CA . VAL A 1 91 ? -2.587 -4.966 2.566 1.00 98.81 91 VAL A CA 1
ATOM 732 C C . VAL A 1 91 ? -1.962 -3.607 2.872 1.00 98.81 91 VAL A C 1
ATOM 734 O O . VAL A 1 91 ? -2.639 -2.691 3.338 1.00 98.81 91 VAL A O 1
ATOM 737 N N . MET A 1 92 ? -0.685 -3.445 2.530 1.00 98.69 92 MET A N 1
ATOM 738 C CA . MET A 1 92 ? 0.042 -2.175 2.563 1.00 98.69 92 MET A CA 1
ATOM 739 C C . MET A 1 92 ? -0.209 -1.399 1.265 1.00 98.69 92 MET A C 1
ATOM 741 O O . MET A 1 92 ? 0.381 -1.690 0.221 1.00 98.69 92 MET A O 1
ATOM 745 N N . TRP A 1 93 ? -1.099 -0.409 1.316 1.00 98.25 93 TRP A N 1
ATOM 746 C CA . TRP A 1 93 ? -1.562 0.336 0.147 1.00 98.25 93 TRP A CA 1
ATOM 747 C C . TRP A 1 93 ? -0.838 1.678 -0.028 1.00 98.25 93 TRP A C 1
ATOM 749 O O . TRP A 1 93 ? -1.164 2.682 0.610 1.00 98.25 93 TRP A O 1
ATOM 759 N N . PHE A 1 94 ? 0.118 1.741 -0.955 1.00 97.69 94 PHE A N 1
ATOM 760 C CA . PHE A 1 94 ? 0.850 2.962 -1.292 1.00 97.69 94 PHE A CA 1
ATOM 761 C C . PHE A 1 94 ? 0.192 3.703 -2.460 1.00 97.69 94 PHE A C 1
ATOM 763 O O . PHE A 1 94 ? 0.220 3.280 -3.621 1.00 97.69 94 PHE A O 1
ATOM 770 N N . HIS A 1 95 ? -0.404 4.851 -2.140 1.00 96.06 95 HIS A N 1
ATOM 771 C CA . HIS A 1 95 ? -1.178 5.647 -3.083 1.00 96.06 95 HIS A CA 1
ATOM 772 C C . HIS A 1 95 ? -0.308 6.450 -4.073 1.00 96.06 95 HIS A C 1
ATOM 774 O O . HIS A 1 95 ? 0.843 6.805 -3.808 1.00 96.06 95 HIS A O 1
ATOM 780 N N . GLY A 1 96 ? -0.906 6.822 -5.208 1.00 95.38 96 GLY A N 1
ATOM 781 C CA . GLY A 1 96 ? -0.301 7.706 -6.211 1.00 95.38 96 GLY A CA 1
ATOM 782 C C . GLY A 1 96 ? -0.276 9.186 -5.818 1.00 95.38 96 GLY A C 1
ATOM 783 O O . GLY A 1 96 ? -0.656 9.546 -4.704 1.00 95.38 96 GLY A O 1
ATOM 784 N N . HIS A 1 97 ? 0.134 10.058 -6.744 1.00 94.38 97 HIS A N 1
ATOM 785 C CA . HIS A 1 97 ? 0.067 11.516 -6.554 1.00 94.38 97 HIS A CA 1
ATOM 786 C C . HIS A 1 97 ? -1.334 11.977 -6.159 1.00 94.38 97 HIS A C 1
ATOM 788 O O . HIS A 1 97 ? -2.331 11.436 -6.648 1.00 94.38 97 HIS A O 1
ATOM 794 N N . TYR A 1 98 ? -1.388 12.988 -5.291 1.00 92.19 98 TYR A N 1
ATOM 795 C CA . TYR A 1 98 ? -2.630 13.512 -4.719 1.00 92.19 98 TYR A CA 1
ATOM 796 C C . TYR A 1 98 ? -3.461 12.449 -3.985 1.00 92.19 98 TYR A C 1
ATOM 798 O O . TYR A 1 98 ? -4.688 12.505 -4.001 1.00 92.19 98 TYR A O 1
ATOM 806 N N . GLY A 1 99 ? -2.834 11.445 -3.365 1.00 87.31 99 GLY A N 1
ATOM 807 C CA . GLY A 1 99 ? -3.587 10.519 -2.513 1.00 87.31 99 GLY A CA 1
ATOM 808 C C . GLY A 1 99 ? -4.315 11.233 -1.375 1.00 87.31 99 GLY A C 1
ATOM 809 O O . GLY A 1 99 ? -4.078 12.418 -1.125 1.00 87.31 99 GLY A O 1
ATOM 810 N N . TYR A 1 100 ? -5.220 10.497 -0.729 1.00 83.50 100 TYR A N 1
ATOM 811 C CA . TYR A 1 100 ? -6.221 11.015 0.218 1.00 83.50 100 TYR A CA 1
ATOM 812 C C . TYR A 1 100 ? -7.256 11.969 -0.392 1.00 83.50 100 TYR A C 1
ATOM 814 O O . TYR A 1 100 ? -8.015 12.610 0.317 1.00 83.50 100 TYR A O 1
ATOM 822 N N . VAL A 1 101 ? -7.371 12.017 -1.721 1.00 82.88 101 VAL A N 1
ATOM 823 C CA . VAL A 1 101 ? -8.568 12.578 -2.362 1.00 82.88 101 VAL A CA 1
ATOM 824 C C . VAL A 1 101 ? -9.727 11.587 -2.177 1.00 82.88 101 VAL A C 1
ATOM 826 O O . VAL A 1 101 ? -9.581 10.455 -2.650 1.00 82.88 101 VAL A O 1
ATOM 829 N N . PRO A 1 102 ? -10.864 11.973 -1.564 1.00 75.31 102 PRO A N 1
ATOM 830 C CA . PRO A 1 102 ? -11.932 11.046 -1.173 1.00 75.31 102 PRO A CA 1
ATOM 831 C C . PRO A 1 102 ? -12.475 10.236 -2.353 1.00 75.31 102 PRO A C 1
ATOM 833 O O . PRO A 1 102 ? -12.312 9.019 -2.384 1.00 75.31 102 PRO A O 1
ATOM 836 N N . GLN A 1 103 ? -12.970 10.897 -3.404 1.00 77.81 103 GLN A N 1
ATOM 837 C CA . GLN A 1 103 ? -13.553 10.204 -4.561 1.00 77.81 103 GLN A CA 1
ATOM 838 C C . GLN A 1 103 ? -12.544 9.303 -5.292 1.00 77.81 103 GLN A C 1
ATOM 840 O O . GLN A 1 103 ? -12.862 8.192 -5.704 1.00 77.81 103 GLN A O 1
ATOM 845 N N . ARG A 1 104 ? -11.300 9.768 -5.464 1.00 77.62 104 ARG A N 1
ATOM 846 C CA . ARG A 1 104 ? -10.297 9.049 -6.263 1.00 77.62 104 ARG A CA 1
ATOM 847 C C . ARG A 1 104 ? -9.594 7.950 -5.476 1.00 77.62 104 ARG A C 1
ATOM 849 O O . ARG A 1 104 ? -9.274 6.925 -6.058 1.00 77.62 104 ARG A O 1
ATOM 856 N N . THR A 1 105 ? -9.253 8.194 -4.215 1.00 79.38 105 THR A N 1
ATOM 857 C CA . THR A 1 105 ? -8.403 7.299 -3.419 1.00 79.38 105 THR A CA 1
ATOM 858 C C . THR A 1 105 ? -9.237 6.442 -2.488 1.00 79.38 105 THR A C 1
ATOM 860 O O . THR A 1 105 ? -9.150 5.226 -2.587 1.00 79.38 105 THR A O 1
ATOM 863 N N . PHE A 1 106 ? -10.055 7.055 -1.633 1.00 89.94 106 PHE A N 1
ATOM 864 C CA . PHE A 1 106 ? -10.806 6.317 -0.621 1.00 89.94 106 PHE A CA 1
ATOM 865 C C . PHE A 1 106 ? -11.984 5.554 -1.217 1.00 89.94 106 PHE A C 1
ATOM 867 O O . PHE A 1 106 ? -12.082 4.348 -1.027 1.00 89.94 106 PHE A O 1
ATOM 874 N N . GLU A 1 107 ? -12.833 6.218 -1.998 1.00 91.25 107 GLU A N 1
ATOM 875 C CA . GLU A 1 107 ? -13.989 5.577 -2.624 1.00 91.25 107 GLU A CA 1
ATOM 876 C C . GLU A 1 107 ? -13.541 4.613 -3.734 1.00 91.25 107 GLU A C 1
ATOM 878 O O . GLU A 1 107 ? -13.660 3.398 -3.599 1.00 91.25 107 GLU A O 1
ATOM 883 N N . ASP A 1 108 ? -12.989 5.146 -4.830 1.00 88.88 108 ASP A N 1
ATOM 884 C CA . ASP A 1 108 ? -12.738 4.370 -6.048 1.00 88.88 108 ASP A CA 1
ATOM 885 C C . ASP A 1 108 ? -11.582 3.366 -5.935 1.00 88.88 108 ASP A C 1
ATOM 887 O O . ASP A 1 108 ? -11.644 2.289 -6.525 1.00 88.88 108 ASP A O 1
ATOM 891 N N . ARG A 1 109 ? -10.492 3.728 -5.248 1.00 88.06 109 ARG A N 1
ATOM 892 C CA . ARG A 1 109 ? -9.257 2.928 -5.244 1.00 88.06 109 ARG A CA 1
ATOM 893 C C . ARG A 1 109 ? -9.098 2.042 -4.025 1.00 88.06 109 ARG A C 1
ATOM 895 O O . ARG A 1 109 ? -8.322 1.103 -4.117 1.00 88.06 109 ARG A O 1
ATOM 902 N N . THR A 1 110 ? -9.799 2.288 -2.928 1.00 91.50 110 THR A N 1
ATOM 903 C CA . THR A 1 110 ? -9.734 1.397 -1.766 1.00 91.50 110 THR A CA 1
ATOM 904 C C . THR A 1 110 ? -11.091 0.773 -1.483 1.00 91.50 110 THR A C 1
ATOM 906 O O . THR A 1 110 ? -11.265 -0.415 -1.739 1.00 91.50 110 THR A O 1
ATOM 909 N N . LEU A 1 111 ? -12.089 1.539 -1.047 1.00 95.00 111 LEU A N 1
ATOM 910 C CA . LEU A 1 111 ? -13.332 0.979 -0.516 1.00 95.00 111 LEU A CA 1
ATOM 911 C C . LEU A 1 111 ? -14.107 0.172 -1.563 1.00 95.00 111 LEU A C 1
ATOM 913 O O . LEU A 1 111 ? -14.413 -0.985 -1.304 1.00 95.00 111 LEU A O 1
ATOM 917 N N . LYS A 1 112 ? -14.320 0.688 -2.782 1.00 95.38 112 LYS A N 1
ATOM 918 C CA . LYS A 1 112 ? -15.020 -0.066 -3.846 1.00 95.38 112 LYS A CA 1
ATOM 919 C C . LYS A 1 112 ? -14.328 -1.371 -4.247 1.00 95.38 112 LYS A C 1
ATOM 921 O O . LYS A 1 112 ? -14.976 -2.245 -4.810 1.00 95.38 112 LYS A O 1
ATOM 926 N N . GLN A 1 113 ? -13.025 -1.498 -3.995 1.00 95.69 113 GLN A N 1
ATOM 927 C CA . GLN A 1 113 ? -12.272 -2.708 -4.322 1.00 95.69 113 GLN A CA 1
ATOM 928 C C . GLN A 1 113 ? -12.288 -3.740 -3.193 1.00 95.69 113 GLN A C 1
ATOM 930 O O . GLN A 1 113 ? -12.255 -4.932 -3.477 1.00 95.69 113 GLN A O 1
ATOM 935 N N . PHE A 1 114 ? -12.324 -3.295 -1.934 1.00 96.75 114 PHE A N 1
ATOM 936 C CA . PHE A 1 114 ? -12.232 -4.183 -0.776 1.00 96.75 114 PHE A CA 1
ATOM 937 C C . PHE A 1 114 ? -13.578 -4.494 -0.119 1.00 96.75 114 PHE A C 1
ATOM 939 O O . PHE A 1 114 ? -13.748 -5.603 0.373 1.00 96.75 114 PHE A O 1
ATOM 946 N N . VAL A 1 115 ? -14.541 -3.566 -0.120 1.00 96.06 115 VAL A N 1
ATOM 947 C CA . VAL A 1 115 ? -15.875 -3.776 0.475 1.00 96.06 115 VAL A CA 1
ATOM 948 C C . VAL A 1 115 ? -16.564 -5.032 -0.079 1.00 96.06 115 VAL A C 1
ATOM 950 O O . VAL A 1 115 ? -17.032 -5.820 0.737 1.00 96.06 115 VAL A O 1
ATOM 953 N N . PRO A 1 116 ? -16.555 -5.312 -1.402 1.00 95.19 116 PRO A N 1
ATOM 954 C CA . PRO A 1 116 ? -17.162 -6.538 -1.934 1.00 95.19 116 PRO A CA 1
ATOM 955 C C . PRO A 1 116 ? -16.496 -7.844 -1.474 1.00 95.19 116 PRO A C 1
ATOM 957 O O . PRO A 1 116 ? -17.038 -8.914 -1.721 1.00 95.19 116 PRO A O 1
ATOM 960 N N . LEU A 1 117 ? -15.308 -7.775 -0.864 1.00 95.12 117 LEU A N 1
ATOM 961 C CA . LEU A 1 117 ? -14.538 -8.941 -0.419 1.00 95.12 117 LEU A CA 1
ATOM 962 C C . LEU A 1 117 ? -14.737 -9.236 1.075 1.00 95.12 117 LEU A C 1
ATOM 964 O O . LEU A 1 117 ? -14.312 -10.290 1.554 1.00 95.12 117 LEU A O 1
ATOM 968 N N . VAL A 1 118 ? -15.387 -8.333 1.812 1.00 94.56 118 VAL A N 1
ATOM 969 C 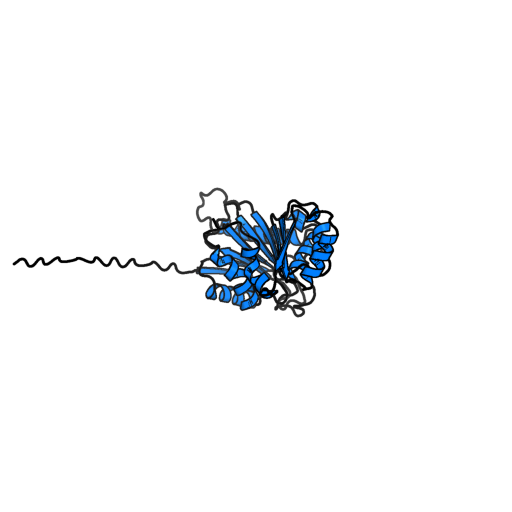CA . VAL A 1 118 ? -15.705 -8.521 3.233 1.00 94.56 118 VAL A CA 1
ATOM 970 C C . VAL A 1 118 ? -16.689 -9.684 3.399 1.00 94.56 118 VAL A C 1
ATOM 972 O O . VAL A 1 118 ? -17.555 -9.897 2.556 1.00 94.56 118 VAL A O 1
ATOM 975 N N . GLY A 1 119 ? -16.485 -10.494 4.438 1.00 92.25 119 GLY A N 1
ATOM 976 C CA . GLY A 1 119 ? -17.221 -11.740 4.683 1.00 92.25 119 GLY A CA 1
ATOM 977 C C . GLY A 1 119 ? -16.659 -12.961 3.941 1.00 92.25 119 GLY A C 1
ATOM 978 O O . GLY A 1 119 ? -16.792 -14.081 4.424 1.00 92.25 119 GLY A O 1
ATOM 979 N N . SER A 1 120 ? -15.965 -12.765 2.813 1.00 94.06 120 SER A N 1
ATOM 980 C CA . SER A 1 120 ? -15.323 -13.858 2.054 1.00 94.06 120 SER A CA 1
ATOM 981 C C . SER A 1 120 ? -13.818 -13.995 2.310 1.00 94.06 120 SER A C 1
ATOM 983 O O . SER A 1 120 ? -13.229 -15.044 2.044 1.00 94.06 120 SER A O 1
ATOM 985 N N . LYS A 1 121 ? -13.179 -12.933 2.811 1.00 95.38 121 LYS A N 1
ATOM 986 C CA . LYS A 1 121 ? -11.731 -12.842 3.031 1.00 95.38 121 LYS A CA 1
ATOM 987 C C . LYS A 1 121 ? -11.433 -12.292 4.422 1.00 95.38 121 LYS A C 1
ATOM 989 O O . LYS A 1 121 ? -12.132 -11.400 4.893 1.00 95.38 121 LYS A O 1
ATOM 994 N N . ASN A 1 122 ? -10.349 -12.775 5.032 1.00 97.31 122 ASN A N 1
ATOM 995 C CA . ASN A 1 122 ? -9.847 -12.287 6.317 1.00 97.31 122 ASN A CA 1
ATOM 996 C C . ASN A 1 122 ? -8.678 -11.319 6.082 1.00 97.31 122 ASN A C 1
ATOM 998 O O . ASN A 1 122 ? -7.564 -11.755 5.776 1.00 97.31 122 ASN A O 1
ATOM 1002 N N . PHE A 1 123 ? -8.927 -10.008 6.129 1.00 98.38 123 PHE A N 1
ATOM 1003 C CA . PHE A 1 123 ? -7.916 -9.019 5.756 1.00 98.38 123 PHE A CA 1
ATOM 1004 C C . PHE A 1 123 ? -8.084 -7.666 6.448 1.00 98.38 123 PHE A C 1
ATOM 1006 O O . PHE A 1 123 ? -9.173 -7.275 6.847 1.00 98.38 123 PHE A O 1
ATOM 1013 N N . VAL A 1 124 ? -6.996 -6.901 6.484 1.00 98.62 124 VAL A N 1
ATOM 1014 C CA . VAL A 1 124 ? -6.977 -5.481 6.854 1.00 98.62 124 VAL A CA 1
ATOM 1015 C C . VAL A 1 124 ? -6.339 -4.654 5.746 1.00 98.62 124 VAL A C 1
ATOM 1017 O O . VAL A 1 124 ? -5.511 -5.148 4.975 1.00 98.62 124 VAL A O 1
ATOM 1020 N N . VAL A 1 125 ? -6.688 -3.369 5.681 1.00 98.62 125 VAL A N 1
ATOM 1021 C CA . VAL A 1 125 ? -6.075 -2.425 4.737 1.00 98.62 125 VAL A CA 1
ATOM 1022 C C . VAL A 1 125 ? -5.369 -1.318 5.503 1.00 98.62 125 VAL A C 1
ATOM 1024 O O . VAL A 1 125 ? -5.960 -0.633 6.336 1.00 98.62 125 VAL A O 1
ATOM 1027 N N . VAL A 1 126 ? -4.093 -1.126 5.186 1.00 98.69 126 VAL A N 1
ATOM 1028 C CA . VAL A 1 126 ? -3.219 -0.125 5.787 1.00 98.69 126 VAL A CA 1
ATOM 1029 C C . VAL A 1 126 ? -2.868 0.899 4.721 1.00 98.69 126 VAL A C 1
ATOM 1031 O O . VAL A 1 126 ? -2.213 0.584 3.728 1.00 98.69 126 VAL A O 1
ATOM 1034 N N . ILE A 1 127 ? -3.289 2.143 4.923 1.00 98.00 127 ILE A N 1
ATOM 1035 C CA . ILE A 1 127 ? -3.088 3.239 3.976 1.00 98.00 127 ILE A CA 1
ATOM 1036 C C . ILE A 1 127 ? -2.240 4.309 4.669 1.00 98.00 127 ILE A C 1
ATOM 1038 O O . ILE A 1 127 ? -2.777 5.144 5.398 1.00 98.00 127 ILE A O 1
ATOM 1042 N N . PRO A 1 128 ? -0.909 4.293 4.503 1.00 97.19 128 PRO A N 1
ATOM 1043 C CA . PRO A 1 128 ? -0.066 5.374 4.979 1.00 97.19 128 PRO A CA 1
ATOM 1044 C C . PRO A 1 128 ? -0.134 6.575 4.038 1.00 97.19 128 PRO A C 1
ATOM 1046 O O . PRO A 1 128 ? -0.127 6.438 2.812 1.00 97.19 128 PRO A O 1
ATOM 1049 N N . GLU A 1 129 ? -0.106 7.771 4.613 1.00 96.00 129 GLU A N 1
ATOM 1050 C CA . GLU A 1 129 ? 0.001 9.000 3.844 1.00 96.00 129 GLU A CA 1
ATOM 1051 C C . GLU A 1 129 ? 1.419 9.187 3.307 1.00 96.00 129 GLU A C 1
ATOM 1053 O O . GLU A 1 129 ? 2.412 9.134 4.047 1.00 96.00 129 GLU A O 1
ATOM 1058 N N . MET A 1 130 ? 1.513 9.451 2.006 1.00 95.19 130 MET A N 1
ATOM 1059 C CA . MET A 1 130 ? 2.782 9.661 1.320 1.00 95.19 130 MET A CA 1
ATOM 1060 C C . MET A 1 130 ? 3.167 11.151 1.265 1.00 95.19 130 MET A C 1
ATOM 1062 O O . MET A 1 130 ? 2.294 12.019 1.279 1.00 95.19 130 MET A O 1
ATOM 1066 N N . PRO A 1 131 ? 4.462 11.490 1.097 1.00 94.50 131 PRO A N 1
ATOM 1067 C CA . PRO A 1 131 ? 4.923 12.875 0.914 1.00 94.50 131 PRO A CA 1
ATOM 1068 C C . PRO A 1 131 ? 4.312 13.611 -0.296 1.00 94.50 131 PRO A C 1
ATOM 1070 O O . PRO A 1 131 ? 4.475 14.821 -0.424 1.00 94.50 131 PRO A O 1
ATOM 1073 N N . TRP A 1 132 ? 3.636 12.892 -1.189 1.00 94.38 132 TRP A N 1
ATOM 1074 C CA . TRP A 1 132 ? 2.931 13.412 -2.362 1.00 94.38 132 TRP A CA 1
ATOM 1075 C C . TRP A 1 132 ? 1.397 13.332 -2.213 1.00 94.38 132 TRP A C 1
ATOM 1077 O O . TRP A 1 132 ? 0.665 13.178 -3.194 1.00 94.38 132 TRP A O 1
ATOM 1087 N N . SER A 1 133 ? 0.885 13.382 -0.980 1.00 92.88 133 SER A N 1
ATOM 1088 C CA . SER A 1 133 ? -0.553 13.494 -0.709 1.00 92.88 133 SER A CA 1
ATOM 1089 C C . SER A 1 133 ? -1.073 14.913 -0.965 1.00 92.88 133 SER A C 1
ATOM 1091 O O . SER A 1 133 ? -0.313 15.890 -0.996 1.00 92.88 133 SER A O 1
ATOM 1093 N N . VAL A 1 134 ? -2.398 15.034 -1.099 1.00 93.56 134 VAL A N 1
ATOM 1094 C CA . VAL A 1 134 ? -3.098 16.315 -1.305 1.00 93.56 134 VAL A CA 1
ATOM 1095 C C . VAL A 1 134 ? -2.934 17.302 -0.134 1.00 93.56 134 VAL A C 1
ATOM 1097 O O . VAL A 1 134 ? -3.163 18.504 -0.286 1.00 93.56 134 VAL A O 1
ATOM 1100 N N . HIS A 1 135 ? -2.517 16.825 1.041 1.00 92.50 135 HIS A N 1
ATOM 1101 C CA . HIS A 1 135 ? -2.327 17.644 2.242 1.00 92.50 135 HIS A CA 1
ATOM 1102 C C . HIS A 1 135 ? -0.903 18.187 2.405 1.00 92.50 135 HIS A C 1
ATOM 1104 O O . HIS A 1 135 ? -0.594 18.840 3.404 1.00 92.50 135 HIS A O 1
ATOM 1110 N N . THR A 1 136 ? -0.048 17.982 1.408 1.00 91.25 136 THR A N 1
ATOM 1111 C CA . THR A 1 136 ? 1.278 18.600 1.336 1.00 91.25 136 THR A CA 1
ATOM 1112 C C . THR A 1 136 ? 1.284 19.793 0.382 1.00 91.25 136 THR A C 1
ATOM 1114 O O . THR A 1 136 ? 0.419 19.920 -0.484 1.00 91.25 136 THR A O 1
ATOM 1117 N N . SER A 1 137 ? 2.271 20.680 0.511 1.00 92.38 137 SER A N 1
ATOM 1118 C CA . SER A 1 137 ? 2.518 21.757 -0.465 1.00 92.38 137 SER A CA 1
ATOM 1119 C C . SER A 1 137 ? 3.179 21.269 -1.763 1.00 92.38 137 SER A C 1
ATOM 1121 O O . SER A 1 137 ? 3.366 22.043 -2.697 1.00 92.38 137 SER A O 1
ATOM 1123 N N . THR A 1 138 ? 3.551 19.986 -1.840 1.00 90.25 138 THR A N 1
ATOM 1124 C CA . THR A 1 138 ? 4.333 19.405 -2.942 1.00 90.25 138 THR A CA 1
ATOM 1125 C C . THR A 1 138 ? 3.770 18.049 -3.413 1.00 90.25 138 THR A C 1
ATOM 1127 O O . THR A 1 138 ? 4.508 17.067 -3.495 1.00 90.25 138 THR A O 1
ATOM 1130 N N . PRO A 1 139 ? 2.475 17.975 -3.785 1.00 89.62 139 PRO A N 1
ATOM 1131 C CA . PRO A 1 139 ? 1.730 16.723 -4.005 1.00 89.62 139 PRO A CA 1
ATOM 1132 C C . PRO A 1 139 ? 2.162 15.892 -5.230 1.00 89.62 139 PRO A C 1
ATOM 1134 O O . PRO A 1 139 ? 1.618 14.818 -5.475 1.00 89.62 139 PRO A O 1
ATOM 1137 N N . THR A 1 140 ? 3.115 16.381 -6.022 1.00 89.00 140 THR A N 1
ATOM 1138 C CA . THR A 1 140 ? 3.676 15.702 -7.207 1.00 89.00 140 THR A CA 1
ATOM 1139 C C . THR A 1 140 ? 5.197 15.606 -7.172 1.00 89.00 140 THR A C 1
ATOM 1141 O O . THR A 1 140 ? 5.816 15.083 -8.098 1.00 89.00 140 THR A O 1
ATOM 1144 N N . LYS A 1 141 ? 5.819 16.115 -6.106 1.00 86.62 141 LYS A N 1
ATOM 1145 C CA . LYS A 1 141 ? 7.269 16.091 -5.909 1.00 86.62 141 LYS A CA 1
ATOM 1146 C C . LYS A 1 141 ? 7.577 15.095 -4.788 1.00 86.62 141 LYS A C 1
ATOM 1148 O O . LYS A 1 141 ? 6.675 14.602 -4.120 1.00 86.62 141 LYS A O 1
ATOM 1153 N N . ARG A 1 142 ? 8.860 14.817 -4.547 1.00 90.94 142 ARG A N 1
ATOM 1154 C CA . ARG A 1 142 ? 9.321 14.008 -3.397 1.00 90.94 142 ARG A CA 1
ATOM 1155 C C . ARG A 1 142 ? 9.002 12.506 -3.470 1.00 90.94 142 ARG A C 1
ATOM 1157 O O . ARG A 1 142 ? 8.967 11.834 -2.438 1.00 90.94 142 ARG A O 1
ATOM 1164 N N . ASN A 1 143 ? 8.830 11.963 -4.677 1.00 92.44 143 ASN A N 1
ATOM 1165 C CA . ASN A 1 143 ? 8.802 10.513 -4.895 1.00 92.44 143 ASN A CA 1
ATOM 1166 C C . ASN A 1 143 ? 10.045 9.867 -4.248 1.00 92.44 143 ASN A C 1
ATOM 1168 O O . ASN A 1 143 ? 11.146 10.412 -4.332 1.00 92.44 143 ASN A O 1
ATOM 1172 N N . SER A 1 144 ? 9.876 8.715 -3.596 1.00 88.00 144 SER A N 1
ATOM 1173 C CA . SER A 1 144 ? 10.932 8.019 -2.836 1.00 88.00 144 SER A CA 1
ATOM 1174 C C . SER A 1 144 ? 11.555 8.782 -1.648 1.00 88.00 144 SER A C 1
ATOM 1176 O O . SER A 1 144 ? 12.616 8.360 -1.178 1.00 88.00 144 SER A O 1
ATOM 1178 N N . LEU A 1 145 ? 10.940 9.867 -1.148 1.00 89.94 145 LEU A N 1
ATOM 1179 C CA . LEU A 1 145 ? 11.383 10.591 0.061 1.00 89.94 145 LEU A CA 1
ATOM 1180 C C . LEU A 1 145 ? 10.600 10.182 1.323 1.00 89.94 145 LEU A C 1
ATOM 1182 O O . LEU A 1 145 ? 10.092 11.019 2.072 1.00 89.94 145 LEU A O 1
ATOM 1186 N N . LEU A 1 146 ? 10.489 8.876 1.549 1.00 89.81 146 LEU A N 1
ATOM 1187 C CA . LEU A 1 146 ? 9.982 8.274 2.783 1.00 89.81 146 LEU A CA 1
ATOM 1188 C C . LEU A 1 146 ? 10.859 7.085 3.160 1.00 89.81 146 LEU A C 1
ATOM 1190 O O . LEU A 1 146 ? 11.417 6.491 2.250 1.00 89.81 146 LEU A O 1
ATOM 1194 N N . TRP A 1 147 ? 10.961 6.759 4.452 1.00 93.94 147 TRP A N 1
ATOM 1195 C CA . TRP A 1 147 ? 11.724 5.607 4.961 1.00 93.94 147 TRP A CA 1
ATOM 1196 C C . TRP A 1 147 ? 13.107 5.503 4.307 1.00 93.94 147 TRP A C 1
ATOM 1198 O O . TRP A 1 147 ? 13.380 4.632 3.488 1.00 93.94 147 TRP A O 1
ATOM 1208 N N . LEU A 1 148 ? 13.929 6.521 4.562 1.00 94.44 148 LEU A N 1
ATOM 1209 C CA . LEU A 1 148 ? 15.192 6.716 3.851 1.00 94.44 148 LEU A CA 1
ATOM 1210 C C . LEU A 1 148 ? 16.309 5.844 4.414 1.00 94.44 148 LEU A C 1
ATOM 1212 O O . LEU A 1 148 ? 17.284 5.599 3.707 1.00 94.44 148 LEU A O 1
ATOM 1216 N N . LYS A 1 149 ? 16.177 5.415 5.671 1.00 96.38 149 LYS A N 1
ATOM 1217 C CA . LYS A 1 149 ? 17.157 4.588 6.363 1.00 96.38 149 LYS A CA 1
ATOM 1218 C C . LYS A 1 149 ? 16.632 3.157 6.513 1.00 96.38 149 LYS A C 1
ATOM 1220 O O . LYS A 1 149 ? 15.426 2.985 6.701 1.00 96.38 149 LYS A O 1
ATO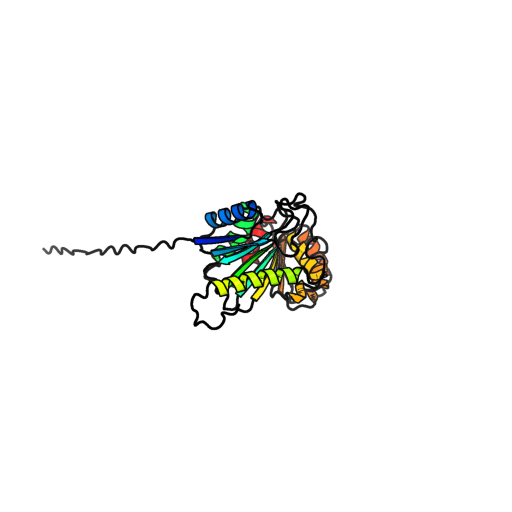M 1225 N N . PRO A 1 150 ? 17.516 2.145 6.479 1.00 97.88 150 PRO A N 1
ATOM 1226 C CA . PRO A 1 150 ? 17.159 0.784 6.869 1.00 97.88 150 PRO A CA 1
ATOM 1227 C C . PRO A 1 150 ? 16.457 0.753 8.231 1.00 97.88 150 PRO A C 1
ATOM 1229 O O . PRO A 1 150 ? 16.907 1.393 9.180 1.00 97.88 150 PRO A O 1
ATOM 1232 N N . GLY A 1 151 ? 15.359 0.008 8.328 1.00 97.62 151 GLY A N 1
ATOM 1233 C CA . GLY A 1 151 ? 14.539 -0.137 9.530 1.00 97.62 151 GLY A CA 1
ATOM 1234 C C . GLY A 1 151 ? 13.453 0.928 9.703 1.00 97.62 151 GLY A C 1
ATOM 1235 O O . GLY A 1 151 ? 12.514 0.702 10.467 1.00 97.62 151 GLY A O 1
ATOM 1236 N N . ASP A 1 152 ? 13.503 2.055 8.982 1.00 96.81 152 ASP A N 1
ATOM 1237 C CA . ASP A 1 152 ? 12.490 3.112 9.103 1.00 96.81 152 ASP A CA 1
ATOM 1238 C C . ASP A 1 152 ? 11.083 2.592 8.771 1.00 96.81 152 ASP A C 1
ATOM 1240 O O . ASP A 1 152 ? 10.102 2.993 9.407 1.00 96.81 152 ASP A O 1
ATOM 1244 N N . PHE A 1 153 ? 10.967 1.723 7.760 1.00 97.94 153 PHE A N 1
ATOM 1245 C CA . PHE A 1 153 ? 9.682 1.130 7.404 1.00 97.94 153 PHE A CA 1
ATOM 1246 C C . PHE A 1 153 ? 9.263 0.045 8.395 1.00 97.94 153 PHE A C 1
ATOM 1248 O O . PHE A 1 153 ? 8.089 -0.018 8.744 1.00 97.94 153 PHE A O 1
ATOM 1255 N N . MET A 1 154 ? 10.203 -0.738 8.928 1.00 98.50 154 MET A N 1
ATOM 1256 C CA . MET A 1 154 ? 9.884 -1.753 9.939 1.00 98.50 154 MET A CA 1
ATOM 1257 C C . MET A 1 154 ? 9.356 -1.126 11.235 1.00 98.50 154 MET A C 1
ATOM 1259 O O . MET A 1 154 ? 8.387 -1.622 11.793 1.00 98.50 154 MET A O 1
ATOM 1263 N N . ASN A 1 155 ? 9.866 0.042 11.638 1.00 98.19 155 ASN A N 1
ATOM 1264 C CA . ASN A 1 155 ? 9.286 0.814 12.746 1.00 98.19 155 ASN A CA 1
ATOM 1265 C C . ASN A 1 155 ? 7.825 1.226 12.479 1.00 98.19 155 ASN A C 1
ATOM 1267 O O . ASN A 1 155 ? 7.002 1.294 13.392 1.00 98.19 155 ASN A O 1
ATOM 1271 N N . PHE A 1 156 ? 7.490 1.524 11.220 1.00 98.31 156 PHE A N 1
ATOM 1272 C CA . PHE A 1 156 ? 6.110 1.779 10.814 1.00 98.31 156 PHE A CA 1
ATOM 1273 C C . PHE A 1 156 ? 5.261 0.496 10.829 1.00 98.31 156 PHE A C 1
ATOM 1275 O O . PHE A 1 156 ? 4.113 0.545 11.263 1.00 98.31 156 PHE A O 1
ATOM 1282 N N . VAL A 1 157 ? 5.813 -0.647 10.418 1.00 98.56 157 VAL A N 1
ATOM 1283 C CA . VAL A 1 157 ? 5.133 -1.951 10.499 1.00 98.56 157 VAL A CA 1
ATOM 1284 C C . VAL A 1 157 ? 4.806 -2.297 11.953 1.00 98.56 157 VAL A C 1
ATOM 1286 O O . VAL A 1 157 ? 3.650 -2.588 12.246 1.00 98.56 157 VAL A O 1
ATOM 1289 N N . SER A 1 158 ? 5.747 -2.123 12.885 1.00 98.50 158 SER A N 1
ATOM 1290 C CA . SER A 1 158 ? 5.496 -2.340 14.316 1.00 98.50 158 SER A CA 1
ATOM 1291 C C . SER A 1 158 ? 4.405 -1.417 14.876 1.00 98.50 158 SER A C 1
ATOM 1293 O O . SER A 1 158 ? 3.617 -1.834 15.726 1.00 98.50 158 SER A O 1
ATOM 1295 N N . GLN A 1 159 ? 4.290 -0.174 14.380 1.00 98.38 159 GLN A N 1
ATOM 1296 C CA . GLN A 1 159 ? 3.159 0.699 14.726 1.00 98.38 159 GLN A CA 1
ATOM 1297 C C . GLN A 1 159 ? 1.822 0.089 14.281 1.00 98.38 159 GLN A C 1
ATOM 1299 O O . GLN A 1 159 ? 0.845 0.156 15.026 1.00 98.38 159 GLN A O 1
ATOM 1304 N N . VAL A 1 160 ? 1.761 -0.468 13.070 1.00 98.62 160 VAL A N 1
ATOM 1305 C CA . VAL A 1 160 ? 0.548 -1.097 12.532 1.00 98.62 160 VAL A CA 1
ATOM 1306 C C . VAL A 1 160 ? 0.187 -2.338 13.343 1.00 98.62 160 VAL A C 1
ATOM 1308 O O . VAL A 1 160 ? -0.949 -2.446 13.792 1.00 98.62 160 VAL A O 1
ATOM 1311 N N . GLU A 1 161 ? 1.144 -3.230 13.596 1.00 98.31 161 GLU A N 1
ATOM 1312 C CA . GLU A 1 161 ? 0.937 -4.426 14.424 1.00 98.31 161 GLU A CA 1
ATOM 1313 C C . GLU A 1 161 ? 0.440 -4.067 15.828 1.00 98.31 161 GLU A C 1
ATOM 1315 O O . GLU A 1 161 ? -0.511 -4.673 16.310 1.00 98.31 161 GLU A O 1
ATOM 1320 N N . SER A 1 162 ? 0.994 -3.016 16.442 1.00 97.56 162 SER A N 1
ATOM 1321 C CA . SER A 1 162 ? 0.533 -2.524 17.749 1.00 97.56 162 SER A CA 1
ATOM 1322 C C . SER A 1 162 ? -0.930 -2.067 17.718 1.00 97.56 162 SER A C 1
ATOM 1324 O O . SER A 1 162 ? -1.671 -2.272 18.675 1.00 97.56 162 SER A O 1
ATOM 1326 N N . VAL A 1 163 ? -1.377 -1.440 16.622 1.00 97.94 163 VAL A N 1
ATOM 1327 C CA . VAL A 1 163 ? -2.788 -1.050 16.455 1.00 97.94 163 VAL A CA 1
ATOM 1328 C C . VAL A 1 163 ? -3.686 -2.283 16.358 1.00 97.94 163 VAL A C 1
ATOM 1330 O O . VAL A 1 163 ? -4.744 -2.303 16.983 1.00 97.94 163 VAL A O 1
ATOM 1333 N N . LEU A 1 164 ? -3.267 -3.301 15.603 1.00 97.81 164 LEU A N 1
ATOM 1334 C CA . LEU A 1 164 ? -4.027 -4.541 15.428 1.00 97.81 164 LEU A CA 1
ATOM 1335 C C . LEU A 1 164 ? -4.092 -5.356 16.727 1.00 97.81 164 LEU A C 1
ATOM 1337 O O . LEU A 1 164 ? -5.163 -5.834 17.087 1.00 97.81 164 LEU A O 1
ATOM 1341 N N . LEU A 1 165 ? -2.980 -5.455 17.458 1.00 95.69 165 LEU A N 1
ATOM 1342 C CA . LEU A 1 165 ? -2.924 -6.133 18.751 1.00 95.69 165 LEU A CA 1
ATOM 1343 C C . LEU A 1 165 ? -3.856 -5.463 19.768 1.00 95.69 165 LEU A C 1
ATOM 1345 O O . LEU A 1 165 ? -4.709 -6.129 20.345 1.00 95.69 165 LEU A O 1
ATOM 1349 N N . ASN A 1 166 ? -3.781 -4.135 19.901 1.00 94.50 166 ASN A N 1
ATOM 1350 C CA . ASN A 1 166 ? -4.666 -3.389 20.799 1.00 94.50 166 ASN A CA 1
ATOM 1351 C C . ASN A 1 166 ? -6.149 -3.551 20.423 1.00 94.50 166 ASN A C 1
ATOM 1353 O O . ASN A 1 166 ? -7.004 -3.568 21.305 1.00 94.50 166 ASN A O 1
ATOM 1357 N N . HIS A 1 167 ? -6.473 -3.660 19.126 1.00 94.50 167 HIS A N 1
ATOM 1358 C CA . HIS A 1 167 ? -7.843 -3.926 18.682 1.00 94.50 167 HIS A CA 1
ATOM 1359 C C . HIS A 1 167 ? -8.345 -5.272 19.219 1.00 94.50 167 HIS A C 1
ATOM 1361 O O . HIS A 1 167 ? -9.421 -5.323 19.816 1.00 94.50 167 HIS A O 1
ATOM 1367 N N . VAL A 1 168 ? -7.538 -6.328 19.067 1.00 92.88 168 VAL A N 1
ATOM 1368 C CA . VAL A 1 168 ? -7.843 -7.677 19.565 1.00 92.88 168 VAL A CA 1
ATOM 1369 C C . VAL A 1 168 ? -8.012 -7.680 21.085 1.00 92.88 168 VAL A C 1
ATOM 1371 O O . VAL A 1 168 ? -9.014 -8.186 21.586 1.00 92.88 168 VAL A O 1
ATOM 1374 N N . GLU A 1 169 ? -7.082 -7.059 21.813 1.00 89.19 169 GLU A N 1
ATOM 1375 C CA . GLU A 1 169 ? -7.114 -7.003 23.280 1.00 89.19 169 GLU A CA 1
ATOM 1376 C C . GLU A 1 169 ? -8.317 -6.209 23.811 1.00 89.19 169 GLU A C 1
ATOM 1378 O O . GLU A 1 169 ? -8.952 -6.628 24.773 1.00 89.19 169 GLU A O 1
ATOM 1383 N N . SER A 1 170 ? -8.691 -5.101 23.160 1.00 85.44 170 SER A N 1
ATOM 1384 C CA . SER A 1 170 ? -9.855 -4.299 23.571 1.00 85.44 170 SER A CA 1
ATOM 1385 C C . SER A 1 170 ? -11.205 -4.979 23.313 1.00 85.44 170 SER A C 1
ATOM 1387 O O . SER A 1 170 ? -12.199 -4.632 23.947 1.00 85.44 170 SER A O 1
ATOM 1389 N N . GLY A 1 171 ? -11.248 -5.937 22.381 1.00 73.38 171 GLY A N 1
ATOM 1390 C CA . GLY A 1 171 ? -12.441 -6.723 22.070 1.00 73.38 171 GLY A CA 1
ATOM 1391 C C . GLY A 1 171 ? -12.620 -7.959 22.958 1.00 73.38 171 GLY A C 1
ATOM 1392 O O . GLY A 1 171 ? -13.712 -8.527 22.988 1.00 73.38 171 GLY A O 1
ATOM 1393 N N . ALA A 1 172 ? -11.585 -8.383 23.693 1.00 62.03 172 ALA A N 1
ATOM 1394 C CA . ALA A 1 172 ? -11.650 -9.519 24.607 1.00 62.03 172 ALA A CA 1
ATOM 1395 C C . ALA A 1 172 ? -12.395 -9.125 25.895 1.00 62.03 172 ALA A C 1
ATOM 1397 O O . ALA A 1 172 ? -11.804 -8.751 26.899 1.00 62.03 172 ALA A O 1
ATOM 1398 N N . SER A 1 173 ? -13.726 -9.192 25.859 1.00 55.06 173 SER A N 1
ATOM 1399 C CA . SER A 1 173 ? -14.602 -8.841 26.991 1.00 55.06 173 SER A CA 1
ATOM 1400 C C . SER A 1 173 ? -14.565 -9.858 28.139 1.00 55.06 173 SER A C 1
ATOM 1402 O O . SER A 1 173 ? -15.180 -9.633 29.177 1.00 55.06 173 SER A O 1
ATOM 1404 N N . ASP A 1 174 ? -13.889 -10.990 27.946 1.00 52.88 174 ASP A N 1
ATOM 1405 C CA . ASP A 1 174 ? -13.976 -12.146 28.827 1.00 52.88 174 ASP A CA 1
ATOM 1406 C C . ASP A 1 174 ? -12.628 -12.396 29.513 1.00 52.88 174 ASP A C 1
ATOM 1408 O O . ASP A 1 174 ? -11.654 -12.817 28.885 1.00 52.88 174 ASP A O 1
ATOM 1412 N N . VAL A 1 175 ? -12.584 -12.119 30.819 1.00 53.66 175 VAL A N 1
ATOM 1413 C CA . VAL A 1 175 ? -11.410 -12.235 31.710 1.00 53.66 175 VAL A CA 1
ATOM 1414 C C . VAL A 1 175 ? -10.860 -13.672 31.751 1.00 53.66 175 VAL A C 1
ATOM 1416 O O . VAL A 1 175 ? -9.720 -13.899 32.148 1.00 53.66 175 VAL A O 1
ATOM 1419 N N . THR A 1 176 ? -11.647 -14.649 31.293 1.00 53.62 176 THR A N 1
ATOM 1420 C CA . THR A 1 176 ? -11.265 -16.065 31.219 1.00 53.62 176 THR A CA 1
ATOM 1421 C C . THR A 1 176 ? -10.582 -16.458 29.906 1.00 53.62 176 THR A C 1
ATOM 1423 O O . THR A 1 176 ? -9.986 -17.536 29.816 1.00 53.62 176 THR A O 1
ATOM 1426 N N . ARG A 1 177 ? -10.614 -15.594 28.881 1.00 53.69 177 ARG A N 1
ATOM 1427 C CA . ARG A 1 177 ? -9.995 -15.868 27.582 1.00 53.69 177 ARG A CA 1
ATOM 1428 C C . ARG A 1 177 ? -8.492 -15.611 27.683 1.00 53.69 177 ARG A C 1
ATOM 1430 O O . ARG A 1 177 ? -8.020 -14.477 27.657 1.00 53.69 177 ARG A O 1
ATOM 1437 N N . THR A 1 178 ? -7.736 -16.695 27.820 1.00 52.59 178 THR A N 1
ATOM 1438 C CA . THR A 1 178 ? -6.276 -16.745 27.681 1.00 52.59 178 THR A CA 1
ATOM 1439 C C . THR A 1 178 ? -5.808 -15.817 26.554 1.00 52.59 178 THR A C 1
ATOM 1441 O O . THR A 1 178 ? -6.263 -15.966 25.423 1.00 52.59 178 THR A O 1
ATOM 1444 N N . LYS A 1 179 ? -4.941 -14.843 26.896 1.00 57.75 179 LYS A N 1
ATOM 1445 C CA . LYS A 1 179 ? -4.317 -13.815 26.030 1.00 57.75 179 LYS A CA 1
ATOM 1446 C C . LYS A 1 179 ? -4.611 -14.019 24.540 1.00 57.75 179 LYS A C 1
ATOM 1448 O O . LYS A 1 179 ? -3.927 -14.796 23.872 1.00 57.75 179 LYS A O 1
ATOM 1453 N N . SER A 1 180 ? -5.626 -13.329 24.025 1.00 64.81 180 SER A N 1
ATOM 1454 C CA . SER A 1 180 ? -5.938 -13.332 22.598 1.00 64.81 180 SER A CA 1
ATOM 1455 C C . SER A 1 180 ? -4.714 -12.855 21.818 1.00 64.81 180 SER A C 1
ATOM 1457 O O . SER A 1 180 ? -4.334 -11.688 21.899 1.00 64.81 180 SER A O 1
ATOM 1459 N N . ARG A 1 181 ? -4.066 -13.774 21.100 1.00 86.81 181 ARG A N 1
ATOM 1460 C CA . ARG A 1 181 ? -2.906 -13.469 20.262 1.00 86.81 181 ARG A CA 1
ATOM 1461 C C . ARG A 1 181 ? -3.362 -13.005 18.886 1.00 86.81 181 ARG A C 1
ATOM 1463 O O . ARG A 1 181 ? -4.354 -13.505 18.357 1.00 86.81 181 ARG A O 1
ATOM 1470 N N . LEU A 1 182 ? -2.598 -12.091 18.304 1.00 93.69 182 LEU A N 1
ATOM 1471 C CA . LEU A 1 182 ? -2.721 -11.755 16.894 1.00 93.69 182 LEU A CA 1
ATOM 1472 C C . LEU A 1 182 ? -2.351 -12.992 16.055 1.00 93.69 182 LEU A C 1
ATOM 1474 O O . LEU A 1 182 ? -1.353 -13.658 16.344 1.00 93.69 182 LEU A O 1
ATOM 1478 N N . GLY A 1 183 ? -3.168 -13.325 15.057 1.00 95.44 183 GLY A N 1
ATOM 1479 C CA . GLY A 1 183 ? -2.868 -14.380 14.089 1.00 95.44 183 GLY A CA 1
ATOM 1480 C C . GLY A 1 183 ? -1.674 -14.020 13.204 1.00 95.44 183 GLY A C 1
ATOM 1481 O O . GLY A 1 183 ? -1.176 -12.890 13.237 1.00 95.44 183 GLY A O 1
ATOM 1482 N N . LYS A 1 184 ? -1.187 -14.974 12.398 1.00 97.06 184 LYS A N 1
ATOM 1483 C CA . LYS A 1 184 ? -0.063 -14.697 11.499 1.00 97.06 184 LYS A CA 1
ATOM 1484 C C . LYS A 1 184 ? -0.499 -13.710 10.417 1.00 97.06 184 LYS A C 1
ATOM 1486 O O . LYS A 1 184 ? -1.534 -13.888 9.774 1.00 97.06 184 LYS A O 1
ATOM 1491 N N . ILE A 1 185 ? 0.327 -12.693 10.192 1.00 98.19 185 ILE A N 1
ATOM 1492 C CA . ILE A 1 185 ? 0.076 -11.675 9.175 1.00 98.19 185 ILE A CA 1
ATOM 1493 C C . ILE A 1 185 ? 0.751 -12.080 7.865 1.00 98.19 185 ILE A C 1
ATOM 1495 O O . ILE A 1 185 ? 1.972 -12.218 7.803 1.00 98.19 185 ILE A O 1
ATOM 1499 N N . ASP A 1 186 ? -0.039 -12.233 6.807 1.00 98.50 186 ASP A N 1
ATOM 1500 C CA . ASP A 1 186 ? 0.448 -12.288 5.430 1.00 98.50 186 ASP A CA 1
ATOM 1501 C C . ASP A 1 186 ? 0.468 -10.871 4.838 1.00 98.50 186 ASP A C 1
ATOM 1503 O O . ASP A 1 186 ? -0.571 -10.310 4.469 1.00 98.50 186 ASP A O 1
ATOM 1507 N N . TYR A 1 187 ? 1.647 -10.255 4.762 1.00 98.75 187 TYR A N 1
ATOM 1508 C CA . TYR A 1 187 ? 1.776 -8.925 4.175 1.00 98.75 187 TYR A CA 1
ATOM 1509 C C . TYR A 1 187 ? 1.689 -8.970 2.654 1.00 98.75 187 TYR A C 1
ATOM 1511 O O . TYR A 1 187 ? 2.387 -9.732 1.987 1.00 98.75 187 TYR A O 1
ATOM 1519 N N . ARG A 1 188 ? 0.896 -8.061 2.083 1.00 98.69 188 ARG A N 1
ATOM 1520 C CA . ARG A 1 188 ? 0.837 -7.832 0.635 1.00 98.69 188 ARG A CA 1
ATOM 1521 C C . ARG A 1 188 ? 0.979 -6.353 0.341 1.00 98.69 188 ARG A C 1
ATOM 1523 O O . ARG A 1 188 ? 0.303 -5.523 0.942 1.00 98.69 188 ARG A O 1
ATOM 1530 N N . VAL A 1 189 ? 1.867 -6.003 -0.580 1.00 98.81 189 VAL A N 1
ATOM 1531 C CA . VAL A 1 189 ? 2.220 -4.609 -0.866 1.00 98.81 189 VAL A CA 1
ATOM 1532 C C . VAL A 1 189 ? 1.660 -4.200 -2.218 1.00 98.81 189 VAL A C 1
ATOM 1534 O O . VAL A 1 189 ? 1.875 -4.878 -3.218 1.00 98.81 189 VAL A O 1
ATOM 1537 N N . VAL A 1 190 ? 0.989 -3.050 -2.274 1.00 98.69 190 VAL A N 1
ATOM 1538 C CA . VAL A 1 190 ? 0.485 -2.471 -3.524 1.00 98.69 190 VAL A CA 1
ATOM 1539 C C . VAL A 1 190 ? 1.016 -1.058 -3.681 1.00 98.69 190 VAL A C 1
ATOM 1541 O O . VAL A 1 190 ? 0.791 -0.201 -2.833 1.00 98.69 190 VAL A O 1
ATOM 1544 N N . GLY A 1 191 ? 1.680 -0.788 -4.801 1.00 98.12 191 GLY A N 1
ATOM 1545 C CA . GLY A 1 191 ? 2.136 0.547 -5.171 1.00 98.12 191 GLY A CA 1
ATOM 1546 C C . GLY A 1 191 ? 1.470 1.001 -6.455 1.00 98.12 191 GLY A C 1
ATOM 1547 O O . GLY A 1 191 ? 1.806 0.503 -7.530 1.00 98.12 191 GLY A O 1
ATOM 1548 N N . HIS A 1 192 ? 0.559 1.970 -6.364 1.00 97.62 192 HIS A N 1
ATOM 1549 C CA . HIS A 1 192 ? -0.081 2.561 -7.538 1.00 97.62 192 HIS A CA 1
ATOM 1550 C C . HIS A 1 192 ? 0.549 3.897 -7.923 1.00 97.62 192 HIS A C 1
ATOM 1552 O O . HIS A 1 192 ? 0.700 4.778 -7.076 1.00 97.62 192 HIS A O 1
ATOM 1558 N N . SER A 1 193 ? 0.848 4.098 -9.212 1.00 96.38 193 SER A N 1
ATOM 1559 C CA . SER A 1 193 ? 1.469 5.331 -9.707 1.00 96.38 193 SER A CA 1
ATOM 1560 C C . SER A 1 193 ? 2.755 5.671 -8.923 1.00 96.38 193 SER A C 1
ATOM 1562 O O . SER A 1 193 ? 3.635 4.828 -8.768 1.00 96.38 193 SER A O 1
ATOM 1564 N N . ALA A 1 194 ? 2.856 6.875 -8.353 1.00 97.00 194 ALA A N 1
ATOM 1565 C CA . ALA A 1 194 ? 3.938 7.279 -7.453 1.00 97.00 194 ALA A CA 1
ATOM 1566 C C . ALA A 1 194 ? 4.140 6.356 -6.231 1.00 97.00 194 ALA A C 1
ATOM 1568 O O . ALA A 1 194 ? 5.242 6.322 -5.686 1.00 97.00 194 ALA A O 1
ATOM 1569 N N . GLY A 1 195 ? 3.141 5.557 -5.840 1.00 97.50 195 GLY A N 1
ATOM 1570 C CA . GLY A 1 195 ? 3.271 4.525 -4.810 1.00 97.50 195 GLY A CA 1
ATOM 1571 C C . GLY A 1 195 ? 4.327 3.460 -5.127 1.00 97.50 195 GLY A C 1
ATOM 1572 O O . GLY A 1 195 ? 4.952 2.937 -4.210 1.00 97.50 195 GLY A O 1
ATOM 1573 N N . GLY A 1 196 ? 4.626 3.193 -6.406 1.00 98.19 196 GLY A N 1
ATOM 1574 C CA . GLY A 1 196 ? 5.749 2.316 -6.783 1.00 98.19 196 GLY A CA 1
ATOM 1575 C C . GLY A 1 196 ? 7.113 2.870 -6.356 1.00 98.19 196 GLY A C 1
ATOM 1576 O O . GLY A 1 196 ? 8.040 2.116 -6.073 1.00 98.19 196 GLY A O 1
ATOM 1577 N N . SER A 1 197 ? 7.233 4.193 -6.208 1.00 97.88 197 SER A N 1
ATOM 1578 C CA . SER A 1 197 ? 8.463 4.832 -5.727 1.00 97.88 197 SER A CA 1
ATOM 1579 C C . SER A 1 197 ? 8.773 4.500 -4.264 1.00 97.88 197 SER A C 1
ATOM 1581 O O . SER A 1 197 ? 9.930 4.617 -3.848 1.00 97.88 197 SER A O 1
ATOM 1583 N N . THR A 1 198 ? 7.752 4.085 -3.507 1.00 97.75 198 THR A N 1
ATOM 1584 C CA . THR A 1 198 ? 7.876 3.535 -2.159 1.00 97.75 198 THR A CA 1
ATOM 1585 C C . THR A 1 198 ? 8.429 2.121 -2.211 1.00 97.75 198 THR A C 1
ATOM 1587 O O . THR A 1 198 ? 9.421 1.863 -1.547 1.00 97.75 198 THR A O 1
ATOM 1590 N N . ILE A 1 199 ? 7.874 1.238 -3.052 1.00 98.56 199 ILE A N 1
ATOM 1591 C CA . ILE A 1 199 ? 8.374 -0.141 -3.214 1.00 98.56 199 ILE A CA 1
ATOM 1592 C C . ILE A 1 199 ? 9.857 -0.126 -3.598 1.00 98.56 199 ILE A C 1
ATOM 1594 O O . ILE A 1 199 ? 10.666 -0.782 -2.950 1.00 98.56 199 ILE A O 1
ATOM 1598 N N . LYS A 1 200 ? 10.228 0.722 -4.569 1.00 98.31 200 LYS A N 1
ATOM 1599 C CA . LYS A 1 200 ? 11.630 1.007 -4.909 1.00 98.31 200 LYS A CA 1
ATOM 1600 C C . LYS A 1 200 ? 12.476 1.292 -3.675 1.00 98.31 200 LYS A C 1
ATOM 1602 O O . LYS A 1 200 ? 13.565 0.757 -3.518 1.00 98.31 200 LYS A O 1
ATOM 1607 N N . ARG A 1 201 ? 12.004 2.213 -2.834 1.00 97.94 201 ARG A N 1
ATOM 1608 C CA . ARG A 1 201 ? 12.750 2.653 -1.662 1.00 97.94 201 ARG A CA 1
ATOM 1609 C C . ARG A 1 201 ? 12.904 1.526 -0.646 1.00 97.94 201 ARG A C 1
ATOM 1611 O O . ARG A 1 201 ? 13.999 1.383 -0.127 1.00 97.94 201 ARG A O 1
ATOM 1618 N N . LEU A 1 202 ? 11.855 0.738 -0.420 1.00 98.31 202 LEU A N 1
ATOM 1619 C CA . LEU A 1 202 ? 11.900 -0.413 0.481 1.00 98.31 202 LEU A CA 1
ATOM 1620 C C . LEU A 1 202 ? 12.873 -1.494 -0.004 1.00 98.31 202 LEU A C 1
ATOM 1622 O O . LEU A 1 202 ? 13.523 -2.123 0.822 1.00 98.31 202 LEU A O 1
ATOM 1626 N N . GLY A 1 203 ? 12.997 -1.688 -1.321 1.00 97.94 203 GLY A N 1
ATOM 1627 C CA . GLY A 1 203 ? 14.045 -2.539 -1.890 1.00 97.94 203 GLY A CA 1
ATOM 1628 C C . GLY A 1 203 ? 15.441 -1.989 -1.597 1.00 97.94 203 GLY A C 1
ATOM 1629 O O . GLY A 1 203 ? 16.267 -2.692 -1.036 1.00 97.94 203 GLY A O 1
ATOM 1630 N N . ILE A 1 204 ? 15.676 -0.696 -1.857 1.00 97.88 204 ILE A N 1
ATOM 1631 C CA . ILE A 1 204 ? 16.975 -0.043 -1.591 1.00 97.88 204 ILE A CA 1
ATOM 1632 C C . ILE A 1 204 ? 17.379 -0.112 -0.109 1.00 97.88 204 ILE A C 1
ATOM 1634 O O . ILE A 1 204 ? 18.560 -0.242 0.194 1.00 97.88 204 ILE A O 1
ATOM 1638 N N . THR A 1 205 ? 16.436 0.027 0.828 1.00 98.00 205 THR A N 1
ATOM 1639 C CA . THR A 1 205 ? 16.747 -0.024 2.268 1.00 98.00 205 THR A CA 1
ATOM 1640 C C . THR A 1 205 ? 16.813 -1.445 2.832 1.00 98.00 205 THR A C 1
ATOM 1642 O O . THR A 1 205 ? 17.143 -1.607 4.008 1.00 98.00 205 THR A O 1
ATOM 1645 N N . GLY A 1 206 ? 16.471 -2.463 2.034 1.00 98.06 206 GLY A N 1
ATOM 1646 C CA . GLY A 1 206 ? 16.329 -3.855 2.468 1.00 98.06 206 GLY A CA 1
ATOM 1647 C C . GLY A 1 206 ? 15.085 -4.125 3.325 1.00 98.06 206 GLY A C 1
ATOM 1648 O O . GLY A 1 206 ? 14.843 -5.262 3.729 1.00 98.06 206 GLY A O 1
ATOM 1649 N N . ASP A 1 207 ? 14.259 -3.113 3.605 1.00 98.38 207 ASP A N 1
ATOM 1650 C CA . ASP A 1 207 ? 13.066 -3.274 4.444 1.00 98.38 207 ASP A CA 1
ATOM 1651 C C . ASP A 1 207 ? 11.973 -4.095 3.753 1.00 98.38 207 ASP A C 1
ATOM 1653 O O . ASP A 1 207 ? 11.167 -4.729 4.430 1.00 98.38 207 ASP A O 1
ATOM 1657 N N . LEU A 1 208 ? 11.956 -4.133 2.416 1.00 98.31 208 LEU A N 1
ATOM 1658 C CA . LEU A 1 208 ? 11.046 -5.009 1.678 1.00 98.31 208 LEU A CA 1
ATOM 1659 C C . LEU A 1 208 ? 11.335 -6.489 1.965 1.00 98.31 208 LEU A C 1
ATOM 1661 O O . LEU A 1 208 ? 10.404 -7.268 2.143 1.00 98.31 208 LEU A O 1
ATOM 1665 N N . CYS A 1 209 ? 12.614 -6.847 2.075 1.00 98.06 209 CYS A N 1
ATOM 1666 C CA . CYS A 1 209 ? 13.057 -8.210 2.365 1.00 98.06 209 CYS A CA 1
ATOM 1667 C C . CYS A 1 209 ? 12.829 -8.584 3.825 1.00 98.06 209 CYS A C 1
ATOM 1669 O O . CYS A 1 209 ? 12.437 -9.707 4.116 1.00 98.06 209 CYS A O 1
ATOM 1671 N N . LYS A 1 210 ? 12.995 -7.625 4.741 1.00 98.31 210 LYS A N 1
ATOM 1672 C CA . LYS A 1 210 ? 12.652 -7.823 6.156 1.00 98.31 210 LYS A CA 1
ATOM 1673 C C . LYS A 1 210 ? 11.154 -8.007 6.370 1.00 98.31 210 LYS A C 1
ATOM 1675 O O . LYS A 1 210 ? 10.767 -8.829 7.191 1.00 98.31 210 LYS A O 1
ATOM 1680 N N . LEU A 1 211 ? 10.321 -7.256 5.644 1.00 98.50 211 LEU A N 1
ATOM 1681 C CA . LEU A 1 211 ? 8.870 -7.446 5.671 1.00 98.50 211 LEU A CA 1
ATOM 1682 C C . LEU A 1 211 ? 8.480 -8.824 5.111 1.00 98.50 211 LEU A C 1
ATOM 1684 O O . LEU A 1 211 ? 7.528 -9.424 5.599 1.00 98.50 211 LEU A O 1
ATOM 1688 N N . ASN A 1 212 ? 9.199 -9.293 4.084 1.00 98.00 212 ASN A N 1
ATOM 1689 C CA . ASN A 1 212 ? 8.954 -10.550 3.376 1.00 98.00 212 ASN A CA 1
ATOM 1690 C C . ASN A 1 212 ? 7.473 -10.752 2.966 1.00 98.00 212 ASN A C 1
ATOM 1692 O O . ASN A 1 212 ? 6.849 -11.741 3.359 1.00 98.00 212 ASN A O 1
ATOM 1696 N N . PRO A 1 213 ? 6.863 -9.802 2.225 1.00 98.56 213 PRO A N 1
ATOM 1697 C CA . PRO A 1 213 ? 5.471 -9.928 1.802 1.00 98.56 213 PRO A CA 1
ATOM 1698 C C . PRO A 1 213 ? 5.289 -11.093 0.824 1.00 98.56 213 PRO A C 1
ATOM 1700 O O . PRO A 1 213 ? 6.134 -11.304 -0.036 1.00 98.56 213 PRO A O 1
ATOM 1703 N N . SER A 1 214 ? 4.156 -11.795 0.853 1.00 98.50 214 SER A N 1
ATOM 1704 C CA . SER A 1 214 ? 3.899 -12.858 -0.134 1.00 98.50 214 SER A CA 1
ATOM 1705 C C . SER A 1 214 ? 3.724 -12.320 -1.557 1.00 98.50 214 SER A C 1
ATOM 1707 O O . SER A 1 214 ? 4.069 -12.996 -2.527 1.00 98.50 214 SER A O 1
ATOM 1709 N N . ILE A 1 215 ? 3.187 -11.099 -1.696 1.00 98.62 215 ILE A N 1
ATOM 1710 C CA . ILE A 1 215 ? 2.904 -10.467 -2.989 1.00 98.62 215 ILE A CA 1
ATOM 1711 C C . ILE A 1 215 ? 3.316 -8.991 -2.984 1.00 98.62 215 ILE A C 1
ATOM 1713 O O . ILE A 1 215 ? 2.976 -8.232 -2.071 1.00 98.62 215 ILE A O 1
ATOM 1717 N N . VAL A 1 216 ? 3.963 -8.558 -4.070 1.00 98.81 216 VAL A N 1
ATOM 1718 C CA . VAL A 1 216 ? 4.237 -7.148 -4.382 1.00 98.81 216 VAL A CA 1
ATOM 1719 C C . VAL A 1 216 ? 3.619 -6.785 -5.731 1.00 98.81 216 VAL A C 1
ATOM 1721 O O . VAL A 1 216 ? 3.992 -7.314 -6.778 1.00 98.81 216 VAL A O 1
ATOM 1724 N N . VAL A 1 217 ? 2.678 -5.841 -5.721 1.00 98.81 217 VAL A N 1
ATOM 1725 C CA . VAL A 1 217 ? 1.942 -5.408 -6.911 1.00 98.81 217 VAL A CA 1
ATOM 1726 C C . VAL A 1 217 ? 2.348 -4.002 -7.342 1.00 98.81 217 VAL A C 1
ATOM 1728 O O . VAL A 1 217 ? 2.128 -3.013 -6.636 1.00 98.81 217 VAL A O 1
ATOM 1731 N N . TRP A 1 218 ? 2.859 -3.902 -8.566 1.00 98.75 218 TRP A N 1
ATOM 1732 C CA . TRP A 1 218 ? 3.142 -2.649 -9.255 1.00 98.75 218 TRP A CA 1
ATOM 1733 C C . TRP A 1 218 ? 1.956 -2.271 -10.146 1.00 98.75 218 TRP A C 1
ATOM 1735 O O . TRP A 1 218 ? 1.782 -2.807 -11.239 1.00 98.75 218 TRP A O 1
ATOM 1745 N N . SER A 1 219 ? 1.113 -1.352 -9.673 1.00 98.25 219 SER A N 1
ATOM 1746 C CA . SER A 1 219 ? -0.074 -0.870 -10.387 1.00 98.25 219 SER A CA 1
ATOM 1747 C C . SER A 1 219 ? 0.236 0.384 -11.204 1.00 98.25 219 SER A C 1
ATOM 1749 O O . SER A 1 219 ? 0.148 1.507 -10.699 1.00 98.25 219 SER A O 1
ATOM 1751 N N . ASP A 1 220 ? 0.605 0.188 -12.469 1.00 97.81 220 ASP A N 1
ATOM 1752 C CA . ASP A 1 220 ? 1.029 1.224 -13.419 1.00 97.81 220 ASP A CA 1
ATOM 1753 C C . ASP A 1 220 ? 2.028 2.203 -12.778 1.00 97.81 220 ASP A C 1
ATOM 1755 O O . ASP A 1 220 ? 1.806 3.413 -12.698 1.00 97.81 220 ASP A O 1
ATOM 1759 N N . SER A 1 221 ? 3.086 1.628 -12.193 1.00 97.69 221 SER A N 1
ATOM 1760 C CA . SER A 1 221 ? 3.973 2.308 -11.241 1.00 97.69 221 SER A CA 1
ATOM 1761 C C . SER A 1 221 ? 5.469 2.039 -11.428 1.00 97.69 221 SER A C 1
ATOM 1763 O O . SER A 1 221 ? 6.279 2.547 -10.658 1.00 97.69 221 SER A O 1
ATOM 1765 N N . SER A 1 222 ? 5.867 1.292 -12.457 1.00 95.12 222 SER A N 1
ATOM 1766 C CA . SER A 1 222 ? 7.260 0.930 -12.764 1.00 95.12 222 SER A CA 1
ATOM 1767 C C . SER A 1 222 ? 8.030 2.038 -13.506 1.00 95.12 222 SER A C 1
ATOM 1769 O O . SER A 1 222 ? 8.655 1.810 -14.537 1.00 95.12 222 SER A O 1
ATOM 1771 N N . TYR A 1 223 ? 7.981 3.280 -13.019 1.00 94.06 223 TYR A N 1
ATOM 1772 C CA . TYR A 1 223 ? 8.649 4.411 -13.678 1.00 94.06 223 TYR A CA 1
ATOM 1773 C C . TYR A 1 223 ? 10.176 4.391 -13.492 1.00 94.06 223 TYR A C 1
ATOM 1775 O O . TYR A 1 223 ? 10.682 3.967 -12.459 1.00 94.06 223 TYR A O 1
ATOM 1783 N N . GLY A 1 224 ? 10.926 4.932 -14.460 1.00 94.75 224 GLY A N 1
ATOM 1784 C CA . GLY A 1 224 ? 12.392 5.018 -14.383 1.00 94.75 224 GLY A CA 1
ATOM 1785 C C . GLY A 1 224 ? 13.045 3.661 -14.087 1.00 94.75 224 GLY A C 1
ATOM 1786 O O . GLY A 1 224 ? 12.697 2.672 -14.720 1.00 94.75 224 GLY A O 1
ATOM 1787 N N . LEU A 1 225 ? 13.956 3.631 -13.109 1.00 96.88 225 LEU A N 1
ATOM 1788 C CA . LEU A 1 225 ? 14.605 2.412 -12.598 1.00 96.88 225 LEU A CA 1
ATOM 1789 C C . LEU A 1 225 ? 13.915 1.853 -11.339 1.00 96.88 225 LEU A C 1
ATOM 1791 O O . LEU A 1 225 ? 14.540 1.187 -10.524 1.00 96.88 225 LEU A O 1
ATOM 1795 N N . TRP A 1 226 ? 12.640 2.181 -11.093 1.00 98.00 226 TRP A N 1
ATOM 1796 C CA . TRP A 1 226 ? 12.018 1.844 -9.807 1.00 98.00 226 TRP A CA 1
ATOM 1797 C C . TRP A 1 226 ? 11.852 0.342 -9.595 1.00 98.00 226 TRP A C 1
ATOM 1799 O O . TRP A 1 226 ? 12.136 -0.135 -8.500 1.00 98.00 226 TRP A O 1
ATOM 1809 N N . LEU A 1 227 ? 11.415 -0.378 -10.633 1.00 98.44 227 LEU A N 1
ATOM 1810 C CA . LEU A 1 227 ? 11.283 -1.832 -10.582 1.00 98.44 227 LEU A CA 1
ATOM 1811 C C . LEU A 1 227 ? 12.656 -2.497 -10.441 1.00 98.44 227 LEU A C 1
ATOM 1813 O O . LEU A 1 227 ? 12.821 -3.311 -9.544 1.00 98.44 227 LEU A O 1
ATOM 1817 N N . GLN A 1 228 ? 13.633 -2.085 -11.254 1.00 98.44 228 GLN A N 1
ATOM 1818 C CA . GLN A 1 228 ? 14.999 -2.611 -11.203 1.00 98.44 228 GLN A CA 1
ATOM 1819 C C . GLN A 1 228 ? 15.630 -2.429 -9.818 1.00 98.44 228 GLN A C 1
ATOM 1821 O O . GLN A 1 228 ? 16.031 -3.399 -9.200 1.00 98.44 228 GLN A O 1
ATOM 1826 N N . ASN A 1 229 ? 15.598 -1.228 -9.240 1.00 98.25 229 ASN A N 1
ATOM 1827 C CA . ASN A 1 229 ? 16.187 -1.021 -7.913 1.00 98.25 229 ASN A CA 1
ATOM 1828 C C . ASN A 1 229 ? 15.469 -1.812 -6.801 1.00 98.25 229 ASN A C 1
ATOM 1830 O O . ASN A 1 229 ? 16.078 -2.126 -5.783 1.00 98.25 229 ASN A O 1
ATOM 1834 N N . ALA A 1 230 ? 14.165 -2.079 -6.943 1.00 98.31 230 ALA A N 1
ATOM 1835 C CA . ALA A 1 230 ? 13.462 -2.958 -6.010 1.00 98.31 230 ALA A CA 1
ATOM 1836 C C . ALA A 1 230 ? 13.846 -4.429 -6.210 1.00 98.31 230 ALA A C 1
ATOM 1838 O O . ALA A 1 230 ? 13.879 -5.185 -5.242 1.00 98.31 230 ALA A O 1
ATOM 1839 N N . TRP A 1 231 ? 14.101 -4.810 -7.461 1.00 98.62 231 TRP A N 1
ATOM 1840 C CA . TRP A 1 231 ? 14.565 -6.127 -7.859 1.00 98.62 231 TRP A CA 1
ATOM 1841 C C . TRP A 1 231 ? 15.942 -6.424 -7.289 1.00 98.62 231 TRP A C 1
ATOM 1843 O O . TRP A 1 231 ? 16.059 -7.329 -6.469 1.00 98.62 231 TRP A O 1
ATOM 1853 N N . ASP A 1 232 ? 16.917 -5.584 -7.621 1.00 98.25 232 ASP A N 1
ATOM 1854 C CA . ASP A 1 232 ? 18.313 -5.724 -7.211 1.00 98.25 232 ASP A CA 1
ATOM 1855 C C . ASP A 1 232 ? 18.467 -5.669 -5.685 1.00 98.25 232 ASP A C 1
ATOM 1857 O O . ASP A 1 232 ? 19.328 -6.328 -5.118 1.00 98.25 232 ASP A O 1
ATOM 1861 N N . GLY A 1 233 ? 17.630 -4.880 -5.001 1.00 97.75 233 GLY A N 1
ATOM 1862 C CA . GLY A 1 233 ? 17.692 -4.749 -3.545 1.00 97.75 233 GLY A CA 1
ATOM 1863 C C . GLY A 1 233 ? 16.931 -5.823 -2.767 1.00 97.75 233 GLY A C 1
ATOM 1864 O O . GLY A 1 233 ? 17.123 -5.928 -1.558 1.00 97.75 233 GLY A O 1
ATOM 1865 N N . CYS A 1 234 ? 16.011 -6.556 -3.406 1.00 98.12 234 CYS A N 1
ATOM 1866 C CA . CYS A 1 234 ? 15.220 -7.560 -2.701 1.00 98.12 234 CYS A CA 1
ATOM 1867 C C . CYS A 1 234 ? 14.486 -8.556 -3.605 1.00 98.12 234 CYS A C 1
ATOM 1869 O O . CYS A 1 234 ? 14.583 -9.763 -3.403 1.00 98.12 234 CYS A O 1
ATOM 1871 N N . LEU A 1 235 ? 13.687 -8.070 -4.565 1.00 98.25 235 LEU A N 1
ATOM 1872 C CA . LEU A 1 235 ? 12.692 -8.935 -5.211 1.00 98.25 235 LEU A CA 1
ATOM 1873 C C . LEU A 1 235 ? 13.331 -10.074 -6.019 1.00 98.25 235 LEU A C 1
ATOM 1875 O O . LEU A 1 235 ? 12.746 -11.153 -6.076 1.00 98.25 235 LEU A O 1
ATOM 1879 N N . GLY A 1 236 ? 14.515 -9.853 -6.599 1.00 97.25 236 GLY A N 1
ATOM 1880 C CA . GLY A 1 236 ? 15.179 -10.821 -7.473 1.00 97.25 236 GLY A CA 1
ATOM 1881 C C . GLY A 1 236 ? 15.729 -12.063 -6.777 1.00 97.25 236 GLY A C 1
ATOM 1882 O O . GLY A 1 236 ? 15.808 -13.110 -7.405 1.00 97.25 236 GLY A O 1
ATOM 1883 N N . GLU A 1 237 ? 16.045 -11.970 -5.486 1.00 94.00 237 GLU A N 1
ATOM 1884 C CA . GLU A 1 237 ? 16.586 -13.084 -4.687 1.00 94.00 237 GLU A CA 1
ATOM 1885 C C . GLU A 1 237 ? 15.533 -13.695 -3.747 1.00 94.00 237 GLU A C 1
ATOM 1887 O O . GLU A 1 237 ? 15.822 -14.575 -2.939 1.00 94.00 237 GLU A O 1
ATOM 1892 N N . SER A 1 238 ? 14.293 -13.209 -3.823 1.00 95.69 238 SER A N 1
ATOM 1893 C CA . SER A 1 238 ? 13.220 -13.560 -2.895 1.00 95.69 238 SER A CA 1
ATOM 1894 C C . SER A 1 238 ? 12.159 -14.458 -3.535 1.00 95.69 238 SER A C 1
ATOM 1896 O O . SER A 1 238 ? 11.899 -14.389 -4.734 1.00 95.69 238 SER A O 1
ATOM 1898 N N . ASN A 1 239 ? 11.423 -15.205 -2.711 1.00 96.56 239 ASN A N 1
ATOM 1899 C CA . ASN A 1 239 ? 10.239 -15.958 -3.154 1.00 96.56 239 ASN A CA 1
ATOM 1900 C C . ASN A 1 239 ? 8.969 -15.088 -3.258 1.00 96.56 239 ASN A C 1
ATOM 1902 O O . ASN A 1 239 ? 7.855 -15.606 -3.330 1.00 96.56 239 ASN A O 1
ATOM 1906 N N . ILE A 1 240 ? 9.116 -13.760 -3.232 1.00 98.44 240 ILE A N 1
ATOM 1907 C CA . ILE A 1 240 ? 8.004 -12.811 -3.276 1.00 98.44 240 ILE A CA 1
ATOM 1908 C C . ILE A 1 240 ? 7.393 -12.820 -4.676 1.00 98.44 240 ILE A C 1
ATOM 1910 O O . ILE A 1 240 ? 8.078 -12.542 -5.658 1.00 98.44 240 ILE A O 1
ATOM 1914 N N . LEU A 1 241 ? 6.082 -13.050 -4.782 1.00 98.62 241 LEU A N 1
ATOM 1915 C CA . LEU A 1 241 ? 5.389 -12.965 -6.064 1.00 98.62 241 LEU A CA 1
ATOM 1916 C C . LEU A 1 241 ? 5.240 -11.500 -6.496 1.00 98.62 241 LEU A C 1
ATOM 1918 O O . LEU A 1 241 ? 4.465 -10.727 -5.927 1.00 98.62 241 LEU A O 1
ATOM 1922 N N . VAL A 1 242 ? 5.939 -11.121 -7.558 1.00 98.75 242 VAL A N 1
ATOM 1923 C CA . VAL A 1 242 ? 5.897 -9.783 -8.143 1.00 98.75 242 VAL A CA 1
ATOM 1924 C C . VAL A 1 242 ? 4.899 -9.755 -9.292 1.00 98.75 242 VAL A C 1
ATOM 1926 O O . VAL A 1 242 ? 5.055 -10.453 -10.291 1.00 98.75 242 VAL A O 1
ATOM 1929 N N . LYS A 1 243 ? 3.876 -8.903 -9.197 1.00 98.81 243 LYS A N 1
ATOM 1930 C CA . LYS A 1 243 ? 2.913 -8.686 -10.286 1.00 98.81 243 LYS A CA 1
ATOM 1931 C C . LYS A 1 243 ? 3.017 -7.257 -10.801 1.00 98.81 243 LYS A C 1
ATOM 1933 O O . LYS A 1 243 ? 2.777 -6.305 -10.060 1.00 98.81 243 LYS A O 1
ATOM 1938 N N . VAL A 1 244 ? 3.336 -7.094 -12.081 1.00 98.75 244 VAL A N 1
ATOM 1939 C CA . VAL A 1 244 ? 3.500 -5.783 -12.718 1.00 98.75 244 VAL A CA 1
ATOM 1940 C C . VAL A 1 244 ? 2.392 -5.560 -13.736 1.00 98.75 244 VAL A C 1
ATOM 1942 O O . VAL A 1 244 ? 2.314 -6.261 -14.739 1.00 98.75 244 VAL A O 1
ATOM 1945 N N . PHE A 1 245 ? 1.538 -4.570 -13.487 1.00 98.62 245 PHE A N 1
ATOM 1946 C CA . PHE A 1 245 ? 0.447 -4.177 -14.374 1.00 98.62 245 PHE A CA 1
ATOM 1947 C C . PHE A 1 245 ? 0.770 -2.833 -15.008 1.00 98.62 245 PHE A C 1
ATOM 1949 O O . PHE A 1 245 ? 0.978 -1.858 -14.292 1.00 98.62 245 PHE A O 1
ATOM 1956 N N . VAL A 1 246 ? 0.775 -2.756 -16.336 1.00 98.25 246 VAL A N 1
ATOM 1957 C CA . VAL A 1 246 ? 1.101 -1.516 -17.057 1.00 98.25 246 VAL A CA 1
ATOM 1958 C C . VAL A 1 246 ? 0.112 -1.238 -18.173 1.00 98.25 246 VAL A C 1
ATOM 1960 O O . VAL A 1 246 ? -0.409 -2.160 -18.805 1.00 98.25 246 VAL A O 1
ATOM 1963 N N . GLN A 1 247 ? -0.108 0.040 -18.465 1.00 96.81 247 GLN A N 1
ATOM 1964 C CA . GLN A 1 247 ? -0.759 0.435 -19.709 1.00 96.81 247 GLN A CA 1
ATOM 1965 C C . GLN A 1 247 ? 0.253 0.406 -20.863 1.00 96.81 247 GLN A C 1
ATOM 1967 O O . GLN A 1 247 ? 1.320 1.022 -20.780 1.00 96.81 247 GLN A O 1
ATOM 1972 N N . LYS A 1 248 ? -0.087 -0.288 -21.958 1.00 95.56 248 LYS A N 1
ATOM 1973 C CA . LYS A 1 248 ? 0.779 -0.410 -23.141 1.00 95.56 248 LYS A CA 1
ATOM 1974 C C . LYS A 1 248 ? 1.186 0.969 -23.674 1.00 95.56 248 LYS A C 1
ATOM 1976 O O . LYS A 1 248 ? 0.391 1.906 -23.650 1.00 95.56 248 LYS A O 1
ATOM 1981 N N . TRP A 1 249 ? 2.420 1.072 -24.169 1.00 93.69 249 TRP A N 1
ATOM 1982 C CA . TRP A 1 249 ? 3.026 2.275 -24.765 1.00 93.69 249 TRP A CA 1
ATOM 1983 C C . TRP A 1 249 ? 3.338 3.433 -23.812 1.00 93.69 249 TRP A C 1
ATOM 1985 O O . TRP A 1 249 ? 4.066 4.350 -24.199 1.00 93.69 249 TRP A O 1
ATOM 1995 N N . LEU A 1 250 ? 2.866 3.392 -22.564 1.00 94.81 250 LEU A N 1
ATOM 1996 C CA . LEU A 1 250 ? 3.200 4.408 -21.571 1.00 94.81 250 LEU A CA 1
ATOM 1997 C C . LEU A 1 250 ? 4.558 4.150 -20.912 1.00 94.81 250 LEU A C 1
ATOM 1999 O O . LEU A 1 250 ? 5.178 3.099 -21.083 1.00 94.81 250 LEU A O 1
ATOM 2003 N N . SER A 1 251 ? 5.029 5.144 -20.155 1.00 96.31 251 SER A N 1
ATOM 2004 C CA . SER A 1 251 ? 6.331 5.100 -19.481 1.00 96.31 251 SER A CA 1
ATOM 2005 C C . SER A 1 251 ? 6.529 3.833 -18.626 1.00 96.31 251 SER A C 1
ATOM 2007 O O . SER A 1 251 ? 7.539 3.169 -18.850 1.00 96.31 251 SER A O 1
ATOM 2009 N N . PRO A 1 252 ? 5.585 3.406 -17.755 1.00 97.31 252 PRO A N 1
ATOM 2010 C CA . PRO A 1 252 ? 5.727 2.154 -17.003 1.00 97.31 252 PRO A CA 1
ATOM 2011 C C . PRO A 1 252 ? 5.953 0.928 -17.896 1.00 97.31 252 PRO A C 1
ATOM 2013 O O . PRO A 1 252 ? 6.845 0.131 -17.628 1.00 97.31 252 PRO A O 1
ATOM 2016 N N . TRP A 1 253 ? 5.215 0.809 -19.007 1.00 97.94 253 TRP A N 1
ATOM 2017 C CA . TRP A 1 253 ? 5.396 -0.293 -19.955 1.00 97.94 253 TRP A CA 1
ATOM 2018 C C . TRP A 1 253 ? 6.784 -0.278 -20.594 1.00 97.94 253 TRP A C 1
ATOM 2020 O O . TRP A 1 253 ? 7.477 -1.287 -20.540 1.00 97.94 253 TRP A O 1
ATOM 2030 N N . LYS A 1 254 ? 7.229 0.869 -21.128 1.00 97.88 254 LYS A N 1
ATOM 2031 C CA . LYS A 1 254 ? 8.560 0.987 -21.753 1.00 97.88 254 LYS A CA 1
ATOM 2032 C C . LYS A 1 254 ? 9.677 0.593 -20.782 1.00 97.88 254 LYS A C 1
ATOM 2034 O O . LYS A 1 254 ? 10.626 -0.077 -21.173 1.00 97.88 254 LYS A O 1
ATOM 2039 N N . ARG A 1 255 ? 9.558 1.007 -19.517 1.00 98.00 255 ARG A N 1
ATOM 2040 C CA . ARG A 1 255 ? 10.552 0.731 -18.472 1.00 98.00 255 ARG A CA 1
ATOM 2041 C C . ARG A 1 255 ? 10.533 -0.722 -18.023 1.00 98.00 255 ARG A C 1
ATOM 2043 O O . ARG A 1 255 ? 11.599 -1.311 -17.907 1.00 98.00 255 ARG A O 1
ATOM 2050 N N . THR A 1 256 ? 9.355 -1.317 -17.840 1.00 98.00 256 THR A N 1
ATOM 2051 C CA . THR A 1 256 ? 9.262 -2.746 -17.526 1.00 98.00 256 THR A CA 1
ATOM 2052 C C . THR A 1 256 ? 9.786 -3.607 -18.669 1.00 98.00 256 THR A C 1
ATOM 2054 O O . THR A 1 256 ? 10.551 -4.519 -18.401 1.00 98.00 256 THR A O 1
ATOM 2057 N N . THR A 1 257 ? 9.465 -3.302 -19.929 1.00 97.94 257 THR A N 1
ATOM 2058 C CA . THR A 1 257 ? 10.010 -4.047 -21.076 1.00 97.94 257 THR A CA 1
ATOM 2059 C C . THR A 1 257 ? 11.536 -3.953 -21.141 1.00 97.94 257 THR A C 1
ATOM 2061 O O . THR A 1 257 ? 12.194 -4.966 -21.346 1.00 97.94 257 THR A O 1
ATOM 2064 N N . ALA A 1 258 ? 12.112 -2.765 -20.921 1.00 97.88 258 ALA A N 1
ATOM 2065 C CA . ALA A 1 258 ? 13.567 -2.596 -20.893 1.00 97.88 258 ALA A CA 1
ATOM 2066 C C . ALA A 1 258 ? 14.233 -3.373 -19.743 1.00 97.88 258 ALA A C 1
ATOM 2068 O O . ALA A 1 258 ? 15.301 -3.940 -19.932 1.00 97.88 258 ALA A O 1
ATOM 2069 N N . PHE A 1 259 ? 13.601 -3.415 -18.567 1.00 98.00 259 PHE A N 1
ATOM 2070 C CA . PHE A 1 259 ? 14.047 -4.242 -17.444 1.00 98.00 259 PHE A CA 1
ATOM 2071 C C . PHE A 1 259 ? 13.975 -5.738 -17.776 1.00 98.00 259 PHE A C 1
ATOM 2073 O O . PHE A 1 259 ? 14.937 -6.461 -17.558 1.00 98.00 259 PHE A O 1
ATOM 2080 N N . LEU A 1 260 ? 12.865 -6.193 -18.363 1.00 97.69 260 LEU A N 1
ATOM 2081 C CA . LEU A 1 260 ? 12.683 -7.595 -18.740 1.00 97.69 260 LEU A CA 1
ATOM 2082 C C . LEU A 1 260 ? 13.671 -8.059 -19.816 1.00 97.69 260 LEU A C 1
ATOM 2084 O O . LEU A 1 260 ? 14.048 -9.222 -19.818 1.00 97.69 260 LEU A O 1
ATOM 2088 N N . GLY A 1 261 ? 14.130 -7.158 -20.689 1.00 97.31 261 GLY A N 1
ATOM 2089 C CA . GLY A 1 261 ? 15.160 -7.460 -21.688 1.00 97.31 261 GLY A CA 1
ATOM 2090 C C . GLY A 1 261 ? 16.544 -7.783 -21.110 1.00 97.31 261 GLY A C 1
ATOM 2091 O O . GLY A 1 261 ? 17.442 -8.106 -21.878 1.00 97.31 261 GLY A O 1
ATOM 2092 N N . GLN A 1 262 ? 16.731 -7.677 -19.789 1.00 95.88 262 GLN A N 1
ATOM 2093 C CA 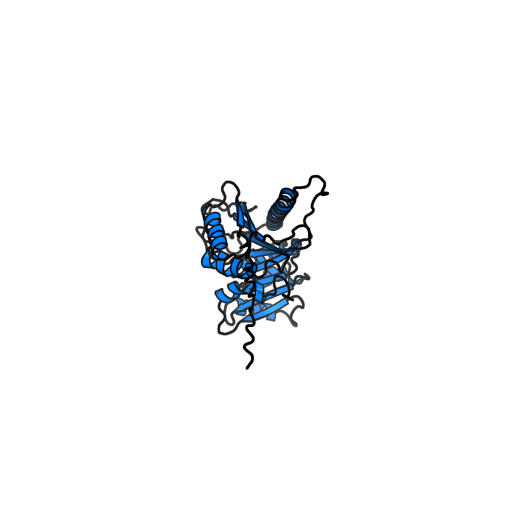. GLN A 1 262 ? 17.965 -8.068 -19.095 1.00 95.88 262 GLN A CA 1
ATOM 2094 C C . GLN A 1 262 ? 18.001 -9.564 -18.753 1.00 95.88 262 GLN A C 1
ATOM 2096 O O . GLN A 1 262 ? 19.058 -10.073 -18.390 1.00 95.88 262 GLN A O 1
ATOM 2101 N N . PHE A 1 263 ? 16.869 -10.267 -18.854 1.00 96.69 263 PHE A N 1
ATOM 2102 C CA . PHE A 1 263 ? 16.779 -11.689 -18.541 1.00 96.69 263 PHE A CA 1
ATOM 2103 C C . PHE A 1 263 ? 16.719 -12.521 -19.819 1.00 96.69 263 PHE A C 1
ATOM 2105 O O . PHE A 1 263 ? 16.042 -12.147 -20.777 1.00 96.69 263 PHE A O 1
ATOM 2112 N N . GLN A 1 264 ? 17.397 -13.670 -19.805 1.00 95.44 264 GLN A N 1
ATOM 2113 C CA . GLN A 1 264 ? 17.249 -14.679 -20.853 1.00 95.44 264 GLN A CA 1
ATOM 2114 C C . GLN A 1 264 ? 15.842 -15.292 -20.816 1.00 95.44 264 GLN A C 1
ATOM 2116 O O . GLN A 1 264 ? 15.179 -15.363 -21.847 1.00 95.44 264 GLN A O 1
ATOM 2121 N N . ASP A 1 265 ? 15.374 -15.635 -19.613 1.00 95.75 265 ASP A N 1
ATOM 2122 C CA . ASP A 1 265 ? 14.045 -16.180 -19.340 1.00 95.75 265 ASP A CA 1
ATOM 2123 C C . ASP A 1 265 ? 13.330 -15.356 -18.266 1.00 95.75 265 ASP A C 1
ATOM 2125 O O . ASP A 1 265 ? 13.958 -14.725 -17.414 1.00 95.75 265 ASP A O 1
ATOM 2129 N N . MET A 1 266 ? 11.995 -15.347 -18.290 1.00 95.25 266 MET A N 1
ATOM 2130 C CA . MET A 1 266 ? 11.224 -14.611 -17.288 1.00 95.25 266 MET A CA 1
ATOM 2131 C C . MET A 1 266 ? 11.395 -15.258 -15.905 1.00 95.25 266 MET A C 1
ATOM 2133 O O . MET A 1 266 ? 11.079 -16.438 -15.774 1.00 95.25 266 MET A O 1
ATOM 2137 N N . PRO A 1 267 ? 11.807 -14.503 -14.866 1.00 97.25 267 PRO A N 1
ATOM 2138 C CA . PRO A 1 267 ? 11.909 -15.043 -13.514 1.00 97.25 267 PRO A CA 1
ATOM 2139 C C . PRO A 1 267 ? 10.582 -15.638 -13.024 1.00 97.25 267 PRO A C 1
ATOM 2141 O O . PRO A 1 267 ? 9.520 -15.032 -13.199 1.00 97.25 267 PRO A O 1
ATOM 2144 N N . ASP A 1 268 ? 10.635 -16.791 -12.355 1.00 97.44 268 ASP A N 1
ATOM 2145 C CA . ASP A 1 268 ? 9.440 -17.550 -11.954 1.00 97.44 268 ASP A CA 1
ATOM 2146 C C . ASP A 1 268 ? 8.492 -16.761 -11.043 1.00 97.44 268 ASP A C 1
ATOM 2148 O O . ASP A 1 268 ? 7.259 -16.846 -11.162 1.00 97.44 268 ASP A O 1
ATOM 2152 N N . ASN A 1 269 ? 9.070 -15.948 -10.159 1.00 97.94 269 ASN A N 1
ATOM 2153 C CA . ASN A 1 269 ? 8.363 -15.100 -9.208 1.00 97.94 269 ASN A CA 1
ATOM 2154 C C . ASN A 1 269 ? 7.857 -13.778 -9.825 1.00 97.94 269 ASN A C 1
ATOM 2156 O O . ASN A 1 269 ? 7.194 -13.010 -9.132 1.00 97.94 269 ASN A O 1
ATOM 2160 N N . LEU A 1 270 ? 8.103 -13.500 -11.112 1.00 98.44 270 LEU A N 1
ATOM 2161 C CA . LEU A 1 270 ? 7.675 -12.274 -11.788 1.00 98.44 270 LEU A CA 1
ATOM 2162 C C . LEU A 1 270 ? 6.563 -12.551 -12.806 1.00 98.44 270 LEU A C 1
ATOM 2164 O O . LEU A 1 270 ? 6.690 -13.378 -13.702 1.00 98.44 270 LEU A O 1
ATOM 2168 N N . LYS A 1 271 ? 5.459 -11.806 -12.704 1.00 98.44 271 LYS A N 1
ATOM 2169 C CA . LYS A 1 271 ? 4.341 -11.843 -13.656 1.00 98.44 271 LYS A CA 1
ATOM 2170 C C . LYS A 1 271 ? 4.106 -10.459 -14.253 1.00 98.44 271 LYS A C 1
ATOM 2172 O O . LYS A 1 271 ? 3.857 -9.493 -13.526 1.00 98.44 271 LYS A O 1
ATOM 2177 N N . PHE A 1 272 ? 4.141 -10.366 -15.581 1.00 98.25 272 PHE A N 1
ATOM 2178 C CA . PHE A 1 272 ? 3.980 -9.113 -16.316 1.00 98.25 272 PHE A CA 1
ATOM 2179 C C . PHE A 1 272 ? 2.666 -9.071 -17.104 1.00 98.25 272 PHE A C 1
ATOM 2181 O O . PHE A 1 272 ? 2.433 -9.871 -18.005 1.00 98.25 272 PHE A O 1
ATOM 2188 N N . TYR A 1 273 ? 1.812 -8.099 -16.786 1.00 98.31 273 TYR A N 1
ATOM 2189 C CA . TYR A 1 273 ? 0.486 -7.935 -17.372 1.00 98.31 273 TYR A CA 1
ATOM 2190 C C . TYR A 1 273 ? 0.384 -6.606 -18.122 1.00 98.31 273 TYR A C 1
ATOM 2192 O O . TYR A 1 273 ? 0.356 -5.524 -17.527 1.00 98.31 273 TYR A O 1
ATOM 2200 N N . VAL A 1 274 ? 0.248 -6.687 -19.444 1.00 97.88 274 VAL A N 1
ATOM 2201 C CA . VAL A 1 274 ? 0.076 -5.515 -20.309 1.00 97.88 274 VAL A CA 1
ATOM 2202 C C . VAL A 1 274 ? -1.406 -5.276 -20.577 1.00 97.88 274 VAL A C 1
ATOM 2204 O O . VAL A 1 274 ? -2.122 -6.152 -21.059 1.00 97.88 274 VAL A O 1
ATOM 2207 N N . LYS A 1 275 ? -1.882 -4.068 -20.274 1.00 96.12 275 LYS A N 1
ATOM 2208 C CA . LYS A 1 275 ? -3.256 -3.640 -20.536 1.00 96.12 275 LYS A CA 1
ATOM 2209 C C . LYS A 1 275 ? -3.325 -2.795 -21.812 1.00 96.12 275 LYS A C 1
ATOM 2211 O O . LYS A 1 275 ? -2.578 -1.830 -21.974 1.00 96.12 275 LYS A O 1
ATOM 2216 N N . ASN A 1 276 ? -4.218 -3.194 -22.718 1.00 92.00 276 ASN A N 1
ATOM 2217 C CA . ASN A 1 276 ? -4.399 -2.614 -24.053 1.00 92.00 276 ASN A CA 1
ATOM 2218 C C . ASN A 1 276 ? -5.451 -1.482 -24.067 1.00 92.00 276 ASN A C 1
ATOM 2220 O O . ASN A 1 276 ? -5.850 -0.966 -23.021 1.00 92.00 276 ASN A O 1
ATOM 2224 N N . LYS A 1 277 ? -5.893 -1.092 -25.272 1.00 81.44 277 LYS A N 1
ATOM 2225 C CA . LYS A 1 277 ? -6.930 -0.079 -25.531 1.00 81.44 277 LYS A CA 1
ATOM 2226 C C . LYS A 1 277 ? -8.169 -0.323 -24.650 1.00 81.44 277 LYS A C 1
ATOM 2228 O O . LYS A 1 277 ? -8.609 -1.458 -24.507 1.00 81.44 277 LYS A O 1
ATOM 2233 N N . GLY A 1 278 ? -8.688 0.739 -24.034 1.00 89.69 278 GLY A N 1
ATOM 2234 C CA . GLY A 1 278 ? -9.783 0.684 -23.052 1.00 89.69 278 GLY A CA 1
ATOM 2235 C C . GLY A 1 278 ? -9.321 0.714 -21.590 1.00 89.69 278 GLY A C 1
ATOM 2236 O O . GLY A 1 278 ? -10.087 1.118 -20.721 1.00 89.69 278 GLY A O 1
ATOM 2237 N N . TRP A 1 279 ? -8.056 0.387 -21.308 1.00 95.56 279 TRP A N 1
ATOM 2238 C CA . TRP A 1 279 ? -7.464 0.595 -19.987 1.00 95.56 279 TRP A CA 1
ATOM 2239 C C . TRP A 1 279 ? -6.754 1.943 -19.898 1.00 95.56 279 TRP A C 1
ATOM 2241 O O . TRP A 1 279 ? -6.115 2.399 -20.844 1.00 95.56 279 TRP A O 1
ATOM 2251 N N . SER A 1 280 ? -6.844 2.562 -18.725 1.00 94.69 280 SER A N 1
ATOM 2252 C CA . SER A 1 280 ? -6.122 3.784 -18.380 1.00 94.69 280 SER A CA 1
ATOM 2253 C C . SER A 1 280 ? -5.367 3.605 -17.070 1.00 94.69 280 SER A C 1
ATOM 2255 O O . SER A 1 280 ? -5.735 2.759 -16.251 1.00 94.69 280 SER A O 1
ATOM 2257 N N . HIS A 1 281 ? -4.389 4.476 -16.822 1.00 93.75 281 HIS A N 1
ATOM 2258 C CA . HIS A 1 281 ? -3.731 4.622 -15.522 1.00 93.75 281 HIS A CA 1
ATOM 2259 C C . HIS A 1 281 ? -4.723 4.577 -14.341 1.00 93.75 281 HIS A C 1
ATOM 2261 O O . HIS A 1 281 ? -4.533 3.844 -13.370 1.00 93.75 281 HIS A O 1
ATOM 2267 N N . LYS A 1 282 ? -5.833 5.329 -14.436 1.00 93.50 282 LYS A N 1
ATOM 2268 C CA . LYS A 1 282 ? -6.885 5.339 -13.408 1.00 93.50 282 LYS A CA 1
ATOM 2269 C C . LYS A 1 282 ? -7.568 3.974 -13.298 1.00 93.50 282 LYS A C 1
ATOM 2271 O O . LYS A 1 282 ? -7.694 3.468 -12.189 1.00 93.50 282 LYS A O 1
ATOM 2276 N N . LEU A 1 283 ? -7.998 3.390 -14.418 1.00 95.00 283 LEU A N 1
ATOM 2277 C CA . LEU A 1 283 ? -8.744 2.128 -14.421 1.00 95.00 283 LEU A CA 1
ATOM 2278 C C . LEU A 1 283 ? -7.921 0.956 -13.885 1.00 95.00 283 LEU A C 1
ATOM 2280 O O . LEU A 1 283 ? -8.470 0.143 -13.147 1.00 95.00 283 LEU A O 1
ATOM 2284 N N . ILE A 1 284 ? -6.619 0.897 -14.186 1.00 96.38 284 ILE A N 1
ATOM 2285 C CA . ILE A 1 284 ? -5.714 -0.107 -13.609 1.00 96.38 284 ILE A CA 1
ATOM 2286 C C . ILE A 1 284 ? -5.692 0.034 -12.082 1.00 96.38 284 ILE A C 1
ATOM 2288 O O . ILE A 1 284 ? -5.917 -0.946 -11.377 1.00 96.38 284 ILE A O 1
ATOM 2292 N N . GLY A 1 285 ? -5.495 1.252 -11.567 1.00 95.12 285 GLY A N 1
ATOM 2293 C CA . GLY A 1 285 ? -5.492 1.511 -10.123 1.00 95.12 285 GLY A CA 1
ATOM 2294 C C . GLY A 1 285 ? -6.815 1.170 -9.432 1.00 95.12 285 GLY A C 1
ATOM 2295 O O . GLY A 1 285 ? -6.803 0.600 -8.347 1.00 95.12 285 GLY A O 1
ATOM 2296 N N . ASN A 1 286 ? -7.946 1.471 -10.074 1.00 95.44 286 ASN A N 1
ATOM 2297 C CA . ASN A 1 286 ? -9.295 1.220 -9.552 1.00 95.44 286 ASN A CA 1
ATOM 2298 C C . ASN A 1 286 ? -9.716 -0.262 -9.590 1.00 95.44 286 ASN A C 1
ATOM 2300 O O . ASN A 1 286 ? -10.774 -0.597 -9.072 1.00 95.44 286 ASN A O 1
ATOM 2304 N N . ASN A 1 287 ? -8.942 -1.138 -10.238 1.00 96.75 287 ASN A N 1
ATOM 2305 C CA . ASN A 1 287 ? -9.272 -2.561 -10.378 1.00 96.75 287 ASN A CA 1
ATOM 2306 C C . ASN A 1 287 ? -8.150 -3.487 -9.895 1.00 96.75 287 ASN A C 1
ATOM 2308 O O . ASN A 1 287 ? -8.257 -4.702 -10.056 1.00 96.75 287 ASN A O 1
ATOM 2312 N N . ILE A 1 288 ? -7.053 -2.944 -9.363 1.00 97.25 288 ILE A N 1
ATOM 2313 C CA . ILE A 1 288 ? -5.843 -3.716 -9.096 1.00 97.25 288 ILE A CA 1
ATOM 2314 C C . ILE A 1 288 ? -6.064 -4.856 -8.101 1.00 97.25 288 ILE A C 1
ATOM 2316 O O . ILE A 1 288 ? -5.475 -5.913 -8.292 1.00 97.25 288 ILE A O 1
ATOM 2320 N N . VAL A 1 289 ? -6.923 -4.691 -7.090 1.00 96.94 289 VAL A N 1
ATOM 2321 C CA . VAL A 1 289 ? -7.186 -5.744 -6.092 1.00 96.94 289 VAL A CA 1
ATOM 2322 C C . VAL A 1 289 ? -7.717 -6.997 -6.788 1.00 96.94 289 VAL A C 1
ATOM 2324 O O . VAL A 1 289 ? -7.145 -8.071 -6.631 1.00 96.94 289 VAL A O 1
ATOM 2327 N N . ARG A 1 290 ? -8.727 -6.831 -7.652 1.00 95.75 290 ARG A N 1
ATOM 2328 C CA . ARG A 1 290 ? -9.286 -7.913 -8.472 1.00 95.75 290 ARG A CA 1
ATOM 2329 C C . ARG A 1 290 ? -8.295 -8.411 -9.523 1.00 95.75 290 ARG A C 1
ATOM 2331 O O . ARG A 1 290 ? -8.103 -9.606 -9.669 1.00 95.75 290 ARG A O 1
ATOM 2338 N N . LEU A 1 291 ? -7.655 -7.503 -10.264 1.00 96.31 291 LEU A N 1
ATOM 2339 C CA . LEU A 1 291 ? -6.736 -7.865 -11.352 1.00 96.31 291 LEU A CA 1
ATOM 2340 C C . LEU A 1 291 ? -5.530 -8.677 -10.881 1.00 96.31 291 LEU A C 1
ATOM 2342 O O . LEU A 1 291 ? -5.004 -9.483 -11.642 1.00 96.31 291 LEU A O 1
ATOM 2346 N N . SER A 1 292 ? -5.052 -8.397 -9.671 1.00 96.81 292 SER A N 1
ATOM 2347 C CA . SER A 1 292 ? -3.862 -9.025 -9.105 1.00 96.81 292 SER A CA 1
ATOM 2348 C C . SER A 1 292 ? -4.172 -10.227 -8.232 1.00 96.81 292 SER A C 1
ATOM 2350 O O . SER A 1 292 ? -3.226 -10.824 -7.726 1.00 96.81 292 SER A O 1
ATOM 2352 N N . ASP A 1 293 ? -5.446 -10.590 -8.073 1.00 95.94 293 ASP A N 1
ATOM 2353 C CA . ASP A 1 293 ? -5.875 -11.609 -7.121 1.00 95.94 293 ASP A CA 1
ATOM 2354 C C . ASP A 1 293 ? -5.291 -11.352 -5.717 1.00 95.94 293 ASP A C 1
ATOM 2356 O O . ASP A 1 293 ? -4.690 -12.208 -5.067 1.00 95.94 293 ASP A O 1
ATOM 2360 N N . LEU A 1 294 ? -5.370 -10.088 -5.279 1.00 96.44 294 LEU A N 1
ATOM 2361 C CA . LEU A 1 294 ? -4.612 -9.605 -4.126 1.00 96.44 294 LEU A CA 1
ATOM 2362 C C . LEU A 1 294 ? -4.999 -10.308 -2.829 1.00 96.44 294 LEU A C 1
ATOM 2364 O O . LEU A 1 294 ? -4.170 -10.357 -1.934 1.00 96.44 294 LEU A O 1
ATOM 2368 N N . LEU A 1 295 ? -6.216 -10.843 -2.713 1.00 95.94 295 LEU A N 1
ATOM 2369 C CA . LEU A 1 295 ? -6.689 -11.581 -1.536 1.00 95.94 295 LEU A CA 1
ATOM 2370 C C . LEU A 1 295 ? -6.886 -13.088 -1.818 1.00 95.94 295 LEU A C 1
ATOM 2372 O O . LEU A 1 295 ? -7.539 -13.788 -1.042 1.00 95.94 295 LEU A O 1
ATOM 2376 N N . GLY A 1 296 ? -6.316 -13.594 -2.918 1.00 89.12 296 GLY A N 1
ATOM 2377 C CA . GLY A 1 296 ? -6.525 -14.961 -3.401 1.00 89.12 296 GLY A CA 1
ATOM 2378 C C . GLY A 1 296 ? -7.902 -15.173 -4.041 1.00 89.12 296 GLY A C 1
ATOM 2379 O O . GLY A 1 296 ? -8.836 -14.403 -3.786 1.00 89.12 296 GLY A O 1
ATOM 2380 N N . GLU A 1 297 ? -8.043 -16.256 -4.808 1.00 67.75 297 GLU A N 1
ATOM 2381 C CA . GLU A 1 297 ? -9.241 -16.525 -5.611 1.00 67.75 297 GLU A CA 1
ATOM 2382 C C . GLU A 1 297 ? -10.523 -16.522 -4.770 1.00 67.75 297 GLU A C 1
ATOM 2384 O O . GLU A 1 297 ? -10.565 -17.022 -3.640 1.00 67.75 297 GLU A O 1
ATOM 2389 N N . THR A 1 298 ? -11.582 -15.912 -5.300 1.00 50.34 298 THR A N 1
ATOM 2390 C CA . THR A 1 298 ? -12.930 -16.034 -4.730 1.00 50.34 298 THR A CA 1
ATOM 2391 C C . THR A 1 298 ? -13.451 -17.386 -5.203 1.00 50.34 298 THR A C 1
ATOM 2393 O O . THR A 1 298 ? -13.643 -17.554 -6.404 1.00 50.34 298 THR A O 1
ATOM 2396 N N . LYS A 1 299 ? -13.544 -18.363 -4.295 1.00 35.47 299 LYS A N 1
ATOM 2397 C CA . LYS A 1 299 ? -14.180 -19.648 -4.605 1.00 35.47 299 LYS A CA 1
ATOM 2398 C C . LYS A 1 299 ? -15.672 -19.454 -4.832 1.00 35.47 299 LYS A C 1
ATOM 2400 O O . LYS A 1 299 ? -16.246 -18.601 -4.118 1.00 35.47 299 LYS A O 1
#

pLDDT: mean 90.52, std 14.34, range [35.47, 98.81]

Foldseek 3Di:
DDDDDDDDPPPPPPPPPPQPPAAEAEAEDPQFDVLLVVLLVVLCVVAAPFHWYKYKYFFQQFQDPQFLSRGWIKIKIATPQADQLAEAEEEEEQDAQQPSPNVQHNNQQPRNQCNVCPPQGRYMYMYTDDCLHNRGPHNHDCQLVGPQAQCSVVVRVVVNVVVSLVVQVVPCPDPPDDRRDGHHYQYEYEAAASRLSVLLNCLQNVVCVVVQHQEYEAQQHQADCSVVSSCVSHVVVHNRQYEYEHEPPDRNNVNVVVVCVVDPDDDPSYHYHYDYPPDDSSNSSSHVCVVVCRRPDRD

Secondary structure (DSSP, 8-state):
-----------------------EEEEE-TTS-HHHHHHHHHHHHHH--S-EEEEEEEEEEEE-TTBTTSEEEEEEEEETT--TTS-EEEEEEE--TTBT-IIIIIIIIIIHHHGGGTTT--EEEEEEPPTTBTTBS-TTS-TT-S--STTHHHHHHHHHHHHHHHHHHHH---TTS---PPPPEEEEEEEEGGGHHHHHHHHHTTHHHHH--SEEEEES---TTHHHHHHHHTGGGS--EEEEEEETTSHHHHHHHHHHTT-SS--TTEEEEEE-TT--HHHHHHHHHHHTTTT----

Radius of gyration: 22.39 Å; chains: 1; bounding box: 92×51×57 Å

Sequence (299 aa):
MKYFVTLLWIVLSTSLAFSQTIVHTVHWEKGVNKKVVKEWTGSLDKVSTVSSTTYIKKKVGGKDKLHRKGHRDVIVWIPKDTDLTKDFIAVMWFHGHYGYVPQRTFEDRTLKQFVPLVGSKNFVVVIPEMPWSVHTSTPTKRNSLLWLKPGDFMNFVSQVESVLLNHVESGASDVTRTKSRLGKIDYRVVGHSAGGSTIKRLGITGDLCKLNPSIVVWSDSSYGLWLQNAWDGCLGESNILVKVFVQKWLSPWKRTTAFLGQFQDMPDNLKFYVKNKGWSHKLIGNNIVRLSDLLGETK